Protein AF-A0A2D6K459-F1 (afdb_monomer)

Mean predicted aligned error: 8.13 Å

Sequence (193 aa):
MDKRKEKKLANKARDIERDEALHDDIRNAIASGASYLDLQARFSDAVITRSFSRFSLEDYQAIEECLGPAASSEKILIDECVNPKILPYIHQNLGIAKLSSLINCKNISDEQVFARAADLNFKAIISNDYISAGHRDLCGIAKRAYERDDRAPQIIIVSQDIDEALSALSEHLEEIKTLIKPSAKPQDVYLAR

pLDDT: mean 81.18, std 15.77, range [33.28, 96.0]

Radius of gyration: 18.34 Å; Cα contacts (8 Å, |Δi|>4): 274; chains: 1; bounding box: 46×30×61 Å

Solvent-accessible surface area (backbone atoms only — not comparable to full-atom values): 10704 Å² total; per-residue (Å²): 132,60,70,69,57,56,52,51,52,53,52,52,52,52,53,50,54,52,53,48,52,54,34,51,53,51,51,52,40,33,77,71,68,35,39,52,68,57,46,57,77,74,38,57,65,73,56,51,40,54,34,62,70,67,48,51,63,82,46,47,64,50,53,45,62,21,64,45,76,48,56,36,92,45,30,29,34,32,34,77,82,34,70,62,80,50,44,56,57,43,16,54,70,58,8,43,52,41,57,36,65,40,80,45,69,90,89,66,53,52,68,54,52,47,52,50,36,34,76,72,58,27,30,30,36,39,36,35,60,60,63,79,90,86,64,94,55,54,34,75,50,51,45,53,48,76,73,43,94,74,41,71,35,35,52,38,42,28,51,81,50,65,67,59,25,53,49,17,48,61,78,39,39,71,60,53,55,50,58,47,38,98,82,44,74,75,70,96,62,51,75,40,111

Structure (mmCIF, N/CA/C/O backbone):
data_AF-A0A2D6K459-F1
#
_entry.id   AF-A0A2D6K459-F1
#
loop_
_atom_site.group_PDB
_atom_site.id
_atom_site.type_symbol
_atom_site.label_atom_id
_atom_site.label_alt_id
_atom_site.label_comp_id
_atom_site.label_asym_id
_atom_site.label_entity_id
_atom_site.label_seq_id
_atom_site.pdbx_PDB_ins_code
_atom_site.Cartn_x
_atom_site.Cartn_y
_atom_site.Cartn_z
_atom_site.occupancy
_atom_site.B_iso_or_equiv
_atom_site.auth_seq_id
_atom_site.auth_comp_id
_atom_site.auth_asym_id
_atom_site.auth_atom_id
_atom_site.pdbx_PDB_model_num
ATOM 1 N N . MET A 1 1 ? 9.089 -12.567 -40.877 1.00 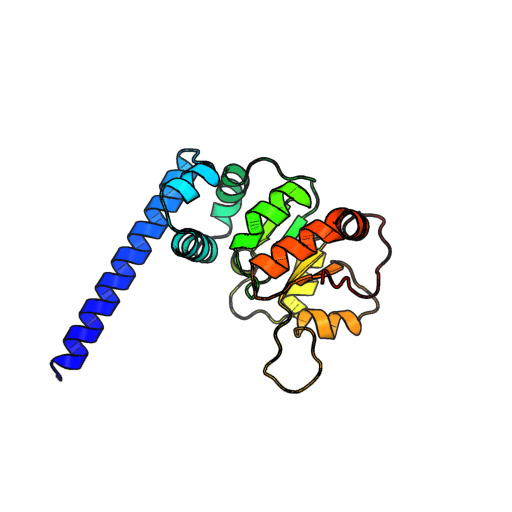62.53 1 MET A N 1
ATOM 2 C CA . MET A 1 1 ? 8.452 -11.881 -39.733 1.00 62.53 1 MET A CA 1
ATOM 3 C C . MET A 1 1 ? 8.483 -10.379 -39.983 1.00 62.53 1 MET A C 1
ATOM 5 O O . MET A 1 1 ? 9.360 -9.909 -40.693 1.00 62.53 1 MET A O 1
ATOM 9 N N . ASP A 1 2 ? 7.484 -9.640 -39.502 1.00 82.44 2 ASP A N 1
ATOM 10 C CA . ASP A 1 2 ? 7.373 -8.187 -39.699 1.00 82.44 2 ASP A CA 1
ATOM 11 C C . ASP A 1 2 ? 8.398 -7.460 -38.806 1.00 82.44 2 ASP A C 1
ATOM 13 O O . ASP A 1 2 ? 8.329 -7.573 -37.580 1.00 82.44 2 ASP A O 1
ATOM 17 N N . LYS A 1 3 ? 9.333 -6.703 -39.403 1.00 79.25 3 LYS A N 1
ATOM 18 C CA . LYS A 1 3 ? 10.406 -5.967 -38.697 1.00 79.25 3 LYS A CA 1
ATOM 19 C C . LYS A 1 3 ? 9.877 -5.062 -37.574 1.00 79.25 3 LYS A C 1
ATOM 21 O O . LYS A 1 3 ? 10.578 -4.799 -36.597 1.00 79.25 3 LYS A O 1
ATOM 26 N N . ARG A 1 4 ? 8.627 -4.590 -37.678 1.00 80.50 4 ARG A N 1
ATOM 27 C CA . ARG A 1 4 ? 7.968 -3.804 -36.620 1.00 80.50 4 ARG A CA 1
ATOM 28 C C . ARG A 1 4 ? 7.649 -4.646 -35.383 1.00 80.50 4 ARG A C 1
ATOM 30 O O . ARG A 1 4 ? 7.781 -4.150 -34.265 1.00 80.50 4 ARG A O 1
ATOM 37 N N . LYS A 1 5 ? 7.260 -5.913 -35.565 1.00 85.38 5 LYS A N 1
ATOM 38 C CA . LYS A 1 5 ? 6.979 -6.847 -34.464 1.00 85.38 5 LYS A CA 1
ATOM 39 C C . LYS A 1 5 ? 8.260 -7.234 -33.728 1.00 85.38 5 LYS A C 1
ATOM 41 O O . LYS A 1 5 ? 8.270 -7.188 -32.504 1.00 85.38 5 LYS A O 1
ATOM 46 N N . GLU A 1 6 ? 9.342 -7.513 -34.455 1.00 84.50 6 GLU A N 1
ATOM 47 C CA . GLU A 1 6 ? 10.659 -7.827 -33.872 1.00 84.50 6 GLU A CA 1
ATOM 48 C C . GLU A 1 6 ? 11.199 -6.668 -33.021 1.00 84.50 6 GLU A C 1
ATOM 50 O O . GLU A 1 6 ? 11.580 -6.872 -31.870 1.00 84.50 6 GLU A O 1
ATOM 55 N N . LYS A 1 7 ? 11.125 -5.426 -33.523 1.00 88.75 7 LYS A N 1
ATOM 56 C CA . LYS A 1 7 ? 11.528 -4.236 -32.753 1.00 88.75 7 LYS A CA 1
ATOM 57 C C . LYS A 1 7 ? 10.680 -4.035 -31.490 1.00 88.75 7 LYS A C 1
ATOM 59 O O . LYS A 1 7 ? 11.209 -3.656 -30.448 1.00 88.75 7 LYS A O 1
ATOM 64 N N . LYS A 1 8 ? 9.369 -4.298 -31.561 1.00 89.56 8 LYS A N 1
ATOM 65 C CA . LYS A 1 8 ? 8.466 -4.204 -30.401 1.00 89.56 8 LYS A CA 1
ATOM 66 C C . LYS A 1 8 ? 8.796 -5.258 -29.337 1.00 89.56 8 LYS A C 1
ATOM 68 O O . LYS A 1 8 ? 8.787 -4.934 -28.154 1.00 89.56 8 LYS A O 1
ATOM 73 N N . LEU A 1 9 ? 9.101 -6.487 -29.755 1.00 88.88 9 LEU A N 1
ATOM 74 C CA . LEU A 1 9 ? 9.528 -7.574 -28.867 1.00 88.88 9 LEU A CA 1
ATOM 75 C C . LEU A 1 9 ? 10.859 -7.249 -28.179 1.00 88.88 9 LEU A C 1
ATOM 77 O O . LEU A 1 9 ? 10.943 -7.365 -26.961 1.00 88.88 9 LEU A O 1
ATOM 81 N N . ALA A 1 10 ? 11.852 -6.767 -28.932 1.00 88.94 10 ALA A N 1
ATOM 82 C CA . ALA A 1 10 ? 13.154 -6.384 -28.387 1.00 88.94 10 ALA A CA 1
ATOM 83 C C . ALA A 1 10 ? 13.052 -5.237 -27.367 1.00 88.94 10 ALA A C 1
ATOM 85 O O . ALA A 1 10 ? 13.642 -5.308 -26.292 1.00 88.94 10 ALA A O 1
ATOM 86 N N . ASN A 1 11 ? 12.252 -4.205 -27.662 1.00 89.88 11 ASN A N 1
ATOM 87 C CA . ASN A 1 11 ? 12.019 -3.112 -26.716 1.00 89.88 11 ASN A CA 1
ATOM 88 C C . ASN A 1 11 ? 11.337 -3.603 -25.434 1.00 89.88 11 ASN A C 1
ATOM 90 O O . ASN A 1 11 ? 11.771 -3.239 -24.348 1.00 89.88 11 ASN A O 1
ATOM 94 N N . LYS A 1 12 ? 10.317 -4.464 -25.557 1.00 91.00 12 LYS A N 1
ATOM 95 C CA . LYS A 1 12 ? 9.624 -5.036 -24.397 1.00 91.00 12 LYS A CA 1
ATOM 96 C C . LYS A 1 12 ? 10.568 -5.862 -23.521 1.00 91.00 12 LYS A C 1
ATOM 98 O O . LYS A 1 12 ? 10.491 -5.754 -22.307 1.00 91.00 12 LYS A O 1
ATOM 103 N N . ALA A 1 13 ? 11.444 -6.667 -24.124 1.00 90.56 13 ALA A N 1
ATOM 104 C CA . ALA A 1 13 ? 12.433 -7.452 -23.387 1.00 90.56 13 ALA A CA 1
ATOM 105 C C . ALA A 1 13 ? 13.395 -6.549 -22.601 1.00 90.56 13 ALA A C 1
ATOM 107 O O . ALA A 1 13 ? 13.596 -6.763 -21.413 1.00 90.56 13 ALA A O 1
ATOM 108 N N . ARG A 1 14 ? 13.900 -5.484 -23.235 1.00 90.75 14 ARG A N 1
ATOM 109 C CA . ARG A 1 14 ? 14.769 -4.501 -22.574 1.00 90.75 14 ARG A CA 1
ATOM 110 C C . ARG A 1 14 ? 14.062 -3.749 -21.442 1.00 90.75 14 ARG A C 1
ATOM 112 O O . ARG A 1 14 ? 14.682 -3.444 -20.431 1.00 90.75 14 ARG A O 1
ATOM 119 N N . ASP A 1 15 ? 12.782 -3.425 -21.613 1.00 88.81 15 ASP A N 1
ATOM 120 C CA . ASP A 1 15 ? 11.998 -2.776 -20.558 1.00 88.81 15 ASP A CA 1
ATOM 121 C C . ASP A 1 15 ? 11.792 -3.714 -19.357 1.00 88.81 15 ASP A C 1
ATOM 123 O O . ASP A 1 15 ? 11.889 -3.257 -18.223 1.00 88.81 15 ASP A O 1
ATOM 127 N N . ILE A 1 16 ? 11.571 -5.015 -19.595 1.00 88.69 16 ILE A N 1
ATOM 128 C CA . ILE A 1 16 ? 11.486 -6.034 -18.535 1.00 88.69 16 ILE A CA 1
ATOM 129 C C . ILE A 1 16 ? 12.818 -6.150 -17.790 1.00 88.69 16 ILE A C 1
ATOM 131 O O . ILE A 1 16 ? 12.825 -6.064 -16.569 1.00 88.69 16 ILE A O 1
ATOM 135 N N . GLU A 1 17 ? 13.932 -6.274 -18.514 1.00 91.94 17 GLU A N 1
ATOM 136 C CA . GLU A 1 17 ? 15.275 -6.382 -17.927 1.00 91.94 17 GLU A CA 1
ATOM 137 C C . GLU A 1 17 ? 15.613 -5.158 -17.063 1.00 91.94 17 GLU A C 1
ATOM 139 O O . GLU A 1 17 ? 16.094 -5.285 -15.939 1.00 91.94 17 GLU A O 1
ATOM 144 N N . ARG A 1 18 ? 15.287 -3.951 -17.545 1.00 91.19 18 ARG A N 1
ATOM 145 C CA . ARG A 1 18 ? 15.458 -2.722 -16.761 1.00 91.19 18 ARG A CA 1
ATOM 146 C C . ARG A 1 18 ? 14.580 -2.717 -15.508 1.00 91.19 18 ARG A C 1
ATOM 148 O O . ARG A 1 18 ? 15.036 -2.298 -14.448 1.00 91.19 18 ARG A O 1
ATOM 155 N N . ASP A 1 19 ? 13.323 -3.134 -15.625 1.00 90.00 19 ASP A N 1
ATOM 156 C CA . ASP A 1 19 ? 12.393 -3.179 -14.495 1.00 90.00 19 ASP A CA 1
ATOM 157 C C . ASP A 1 19 ? 12.792 -4.249 -13.459 1.00 90.00 19 ASP A C 1
A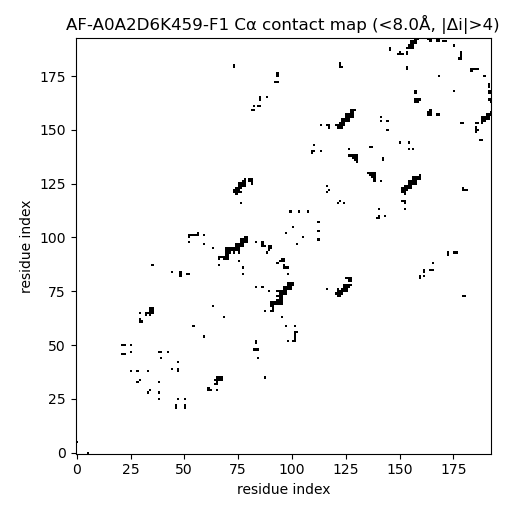TOM 159 O O . ASP A 1 19 ? 12.513 -4.086 -12.272 1.00 90.00 19 ASP A O 1
ATOM 163 N N . GLU A 1 20 ? 13.425 -5.347 -13.877 1.00 92.69 20 GLU A N 1
ATOM 164 C CA . GLU A 1 20 ? 14.035 -6.350 -12.993 1.00 92.69 20 GLU A CA 1
ATOM 165 C C . GLU A 1 20 ? 15.246 -5.777 -12.257 1.00 92.69 20 GLU A C 1
ATOM 167 O O . GLU A 1 20 ? 15.259 -5.808 -11.029 1.00 92.69 20 GLU A O 1
ATOM 172 N N . ALA A 1 21 ? 16.175 -5.136 -12.970 1.00 94.31 21 ALA A N 1
ATOM 173 C CA . ALA A 1 21 ? 17.336 -4.497 -12.352 1.00 94.31 21 ALA A CA 1
ATOM 174 C C . ALA A 1 21 ? 16.939 -3.441 -11.303 1.00 94.31 21 ALA A C 1
ATOM 176 O O . ALA A 1 21 ? 17.475 -3.426 -10.199 1.00 94.31 21 ALA A O 1
ATOM 177 N N . LEU A 1 22 ? 15.942 -2.599 -11.601 1.00 94.81 22 LEU A N 1
ATOM 178 C CA . LEU A 1 22 ? 15.443 -1.595 -10.650 1.00 94.81 22 LEU A CA 1
ATOM 179 C C . LEU A 1 22 ? 14.779 -2.216 -9.411 1.00 94.81 22 LEU A C 1
ATOM 181 O O . LEU A 1 22 ? 14.858 -1.650 -8.320 1.00 94.81 22 LEU A O 1
ATOM 185 N N . HIS A 1 23 ? 14.098 -3.353 -9.570 1.00 93.44 23 HIS A N 1
ATOM 186 C CA . HIS A 1 23 ? 13.517 -4.076 -8.440 1.00 93.44 23 HIS A CA 1
ATOM 187 C C . HIS A 1 23 ? 14.612 -4.638 -7.527 1.00 93.44 23 HIS A C 1
ATOM 189 O O . HIS A 1 23 ? 14.548 -4.437 -6.312 1.00 93.44 23 HIS A O 1
ATOM 195 N N . ASP A 1 24 ? 15.636 -5.259 -8.113 1.00 94.06 24 ASP A N 1
ATOM 196 C CA . ASP 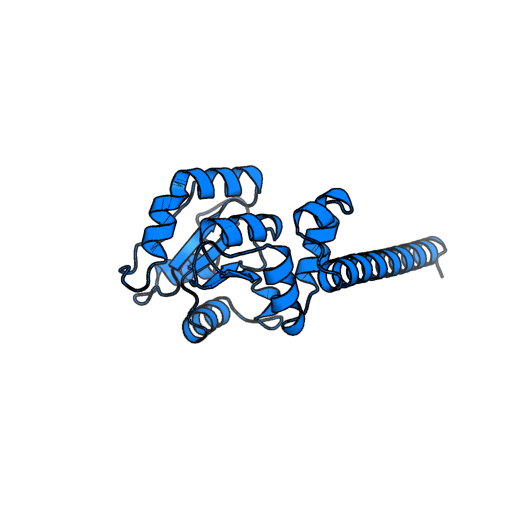A 1 24 ? 16.778 -5.800 -7.375 1.00 94.06 24 ASP A CA 1
ATOM 197 C C . ASP A 1 24 ? 17.576 -4.692 -6.675 1.00 94.06 24 ASP A C 1
ATOM 199 O O . ASP A 1 24 ? 17.945 -4.843 -5.512 1.00 94.06 24 ASP A O 1
ATOM 203 N N . ASP A 1 25 ? 17.771 -3.539 -7.319 1.00 95.44 25 ASP A N 1
ATOM 204 C CA . ASP A 1 25 ? 18.437 -2.380 -6.716 1.00 95.44 25 ASP A CA 1
ATOM 205 C C . ASP A 1 25 ? 17.695 -1.858 -5.477 1.00 95.44 25 ASP A C 1
ATOM 207 O O . ASP A 1 25 ? 18.327 -1.539 -4.465 1.00 95.44 25 ASP A O 1
ATOM 211 N N . ILE A 1 26 ? 16.359 -1.788 -5.527 1.00 94.94 26 ILE A N 1
ATOM 212 C CA . ILE A 1 26 ? 15.538 -1.405 -4.368 1.00 94.94 26 ILE A CA 1
ATOM 213 C C . ILE A 1 26 ? 15.652 -2.455 -3.266 1.00 94.94 26 ILE A C 1
ATOM 215 O O . ILE A 1 26 ? 15.871 -2.099 -2.110 1.00 94.94 26 ILE A O 1
ATOM 219 N N . ARG A 1 27 ? 15.535 -3.742 -3.607 1.00 93.94 27 ARG A N 1
ATOM 220 C CA . ARG A 1 27 ? 15.648 -4.837 -2.635 1.00 93.94 27 ARG A CA 1
ATOM 221 C C . ARG A 1 27 ? 17.001 -4.822 -1.930 1.00 93.94 27 ARG A C 1
ATOM 223 O O . ARG A 1 27 ? 17.052 -4.888 -0.707 1.00 93.94 27 ARG A O 1
ATOM 230 N N . ASN A 1 28 ? 18.083 -4.661 -2.688 1.00 94.38 28 ASN A N 1
ATOM 231 C CA . ASN A 1 28 ? 19.442 -4.577 -2.161 1.00 94.38 28 ASN A CA 1
ATOM 232 C C . ASN A 1 28 ? 19.650 -3.322 -1.306 1.00 94.38 28 ASN A C 1
ATOM 234 O O . ASN A 1 28 ? 20.325 -3.387 -0.279 1.00 94.38 28 ASN A O 1
ATOM 238 N N . ALA A 1 29 ? 19.065 -2.184 -1.696 1.00 95.38 29 ALA A N 1
ATOM 239 C CA . ALA A 1 29 ? 19.104 -0.966 -0.894 1.00 95.38 29 ALA A CA 1
ATOM 240 C C . ALA A 1 29 ? 18.424 -1.172 0.466 1.00 95.38 29 ALA A C 1
ATOM 242 O O . ALA A 1 29 ? 19.027 -0.861 1.490 1.00 95.38 29 ALA A O 1
ATOM 243 N N . ILE A 1 30 ? 17.219 -1.749 0.480 1.00 94.44 30 ILE A N 1
ATOM 244 C CA . ILE A 1 30 ? 16.489 -2.069 1.714 1.00 94.44 30 ILE A CA 1
ATOM 245 C C . ILE A 1 30 ? 17.288 -3.055 2.572 1.00 94.44 30 ILE A C 1
ATOM 247 O O . ILE A 1 30 ? 17.502 -2.799 3.751 1.00 94.44 30 ILE A O 1
ATOM 251 N N . ALA A 1 31 ? 17.803 -4.136 1.979 1.00 92.06 31 ALA A N 1
ATOM 252 C CA . ALA A 1 31 ? 18.622 -5.126 2.683 1.00 92.06 31 ALA A CA 1
ATOM 253 C C . ALA A 1 31 ? 19.919 -4.533 3.269 1.00 92.06 31 ALA A C 1
ATOM 255 O O . ALA A 1 31 ? 20.469 -5.064 4.229 1.00 92.06 31 ALA A O 1
ATOM 256 N N . SER A 1 32 ? 20.395 -3.417 2.709 1.00 93.81 32 SER A N 1
ATOM 257 C CA . SER A 1 32 ? 21.541 -2.654 3.219 1.00 93.81 32 SER A CA 1
ATOM 258 C C . SER A 1 32 ? 21.152 -1.595 4.263 1.00 93.81 32 SER A C 1
ATOM 260 O O . SER A 1 32 ? 22.005 -0.807 4.669 1.00 93.81 32 SER A O 1
ATOM 262 N N . GLY A 1 33 ? 19.886 -1.548 4.686 1.00 93.50 33 GLY A N 1
ATOM 263 C CA . GLY A 1 33 ? 19.376 -0.623 5.700 1.00 93.50 33 GLY A CA 1
ATOM 264 C C . GLY A 1 33 ? 18.915 0.737 5.168 1.00 93.50 33 GLY A C 1
ATOM 265 O O . GLY A 1 33 ? 18.846 1.686 5.945 1.00 93.50 33 GLY A O 1
ATOM 266 N N . ALA A 1 34 ? 18.627 0.871 3.868 1.00 95.19 34 ALA A N 1
ATOM 267 C CA . ALA A 1 34 ? 18.090 2.120 3.325 1.00 95.19 34 ALA A CA 1
ATOM 268 C C . ALA A 1 34 ? 16.697 2.423 3.899 1.00 95.19 34 ALA A C 1
ATOM 270 O O . ALA A 1 34 ? 15.798 1.579 3.862 1.00 95.19 34 ALA A O 1
ATOM 271 N N . SER A 1 35 ? 16.502 3.656 4.361 1.00 94.56 35 SER A N 1
ATOM 272 C CA . SER A 1 35 ? 15.184 4.154 4.748 1.00 94.56 35 SER A CA 1
ATOM 273 C C . SER A 1 35 ? 14.318 4.448 3.522 1.00 94.56 35 SER A C 1
ATOM 275 O O . SER A 1 35 ? 14.812 4.598 2.400 1.00 94.56 35 SER A O 1
ATOM 277 N N . TYR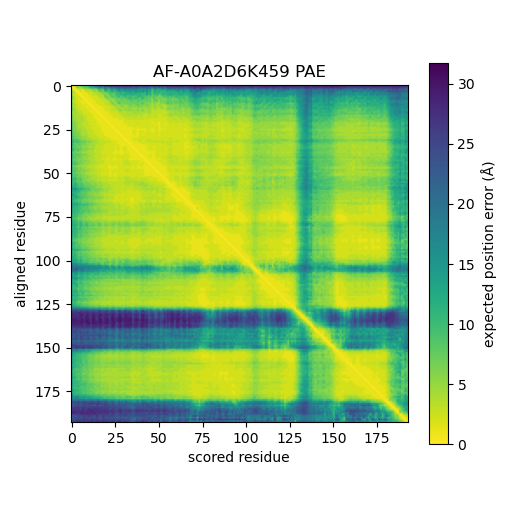 A 1 36 ? 13.011 4.608 3.728 1.00 92.81 36 TYR A N 1
ATOM 278 C CA . TYR A 1 36 ? 12.104 5.013 2.656 1.00 92.81 36 TYR A CA 1
ATOM 279 C C . TYR A 1 36 ? 12.511 6.359 2.029 1.00 92.81 36 TYR A C 1
ATOM 281 O O . TYR A 1 36 ? 12.447 6.514 0.810 1.00 92.81 36 TYR A O 1
ATOM 289 N N . LEU A 1 37 ? 13.014 7.303 2.834 1.00 92.25 37 LEU A N 1
ATOM 290 C CA . LEU A 1 37 ? 13.517 8.589 2.344 1.00 92.25 37 LEU A CA 1
ATOM 291 C C . LEU A 1 37 ? 14.747 8.413 1.437 1.00 92.25 37 LEU A C 1
ATOM 293 O O . LEU A 1 37 ? 14.845 9.069 0.399 1.00 92.25 37 LEU A O 1
ATOM 297 N N . ASP A 1 38 ? 15.648 7.488 1.781 1.00 94.94 38 ASP A N 1
ATOM 298 C CA . ASP A 1 38 ? 16.805 7.157 0.940 1.00 94.94 38 ASP A CA 1
ATOM 299 C C . ASP A 1 38 ? 16.369 6.557 -0.401 1.00 94.94 38 ASP A C 1
ATOM 301 O O . ASP A 1 38 ? 16.963 6.854 -1.441 1.00 94.94 38 ASP A O 1
ATOM 305 N N . LEU A 1 39 ? 15.315 5.733 -0.403 1.00 94.56 39 LEU A N 1
ATOM 306 C CA . LEU A 1 39 ? 14.737 5.215 -1.641 1.00 94.56 39 LEU A CA 1
ATOM 307 C C . LEU A 1 39 ? 14.150 6.344 -2.491 1.00 94.56 39 LEU A C 1
ATOM 309 O O . LEU A 1 39 ? 14.434 6.392 -3.685 1.00 94.56 39 LEU A O 1
ATOM 313 N N . GLN A 1 40 ? 13.396 7.274 -1.900 1.00 92.94 40 GLN A N 1
ATOM 314 C CA . GLN A 1 40 ? 12.812 8.413 -2.622 1.00 92.94 40 GLN A CA 1
ATOM 315 C C . GLN A 1 40 ? 13.868 9.361 -3.205 1.00 92.94 40 GLN A C 1
ATOM 317 O O . GLN A 1 40 ? 13.659 9.940 -4.270 1.00 92.94 40 GLN A O 1
ATOM 322 N N . ALA A 1 41 ? 15.026 9.493 -2.555 1.00 94.38 41 ALA A N 1
ATOM 323 C CA . ALA A 1 41 ? 16.143 10.274 -3.083 1.00 94.38 41 ALA A CA 1
ATOM 324 C C . ALA A 1 41 ? 16.810 9.619 -4.310 1.00 94.38 41 ALA A C 1
ATOM 326 O O . ALA A 1 41 ? 17.447 10.304 -5.111 1.00 94.38 41 ALA A O 1
ATOM 327 N N . ARG A 1 42 ? 16.685 8.294 -4.458 1.00 94.19 42 ARG A N 1
ATOM 328 C CA . ARG A 1 42 ? 17.379 7.491 -5.482 1.00 94.19 42 ARG A CA 1
ATOM 329 C C . ARG A 1 42 ? 16.475 7.042 -6.625 1.00 94.19 42 ARG A C 1
ATOM 331 O O . ARG A 1 42 ? 16.948 6.878 -7.748 1.00 94.19 42 ARG A O 1
ATOM 338 N N . PHE A 1 43 ? 15.195 6.824 -6.349 1.00 94.12 43 PHE A N 1
ATOM 339 C CA . PHE A 1 43 ? 14.235 6.237 -7.272 1.00 94.12 43 PHE A CA 1
ATOM 340 C C . PHE A 1 43 ? 12.968 7.084 -7.322 1.00 94.12 43 PHE A C 1
ATOM 342 O O . PHE A 1 43 ? 12.488 7.580 -6.309 1.00 94.12 43 PHE A O 1
ATOM 349 N N . SER A 1 44 ? 12.372 7.203 -8.509 1.00 91.88 44 SER A N 1
ATOM 350 C CA . SER A 1 44 ? 11.044 7.813 -8.625 1.00 91.88 44 SER A CA 1
ATOM 351 C C . SER A 1 44 ? 10.005 6.968 -7.887 1.00 91.88 44 SER A C 1
ATOM 353 O O . SER A 1 44 ? 10.073 5.736 -7.959 1.00 91.88 44 SER A O 1
ATOM 355 N N . ASP A 1 45 ? 8.977 7.594 -7.313 1.00 87.69 45 ASP A N 1
ATOM 356 C CA . ASP A 1 45 ? 7.938 6.849 -6.595 1.00 87.69 45 ASP A CA 1
ATOM 357 C C . ASP A 1 45 ? 7.285 5.757 -7.455 1.00 87.69 45 ASP A C 1
ATOM 359 O O . ASP A 1 45 ? 6.994 4.678 -6.961 1.00 87.69 45 ASP A O 1
ATOM 363 N N . ALA A 1 46 ? 7.097 5.987 -8.761 1.00 88.19 46 ALA A N 1
ATOM 364 C CA . ALA A 1 46 ? 6.518 4.987 -9.661 1.00 88.19 46 ALA A CA 1
ATOM 365 C C . ALA A 1 46 ? 7.339 3.682 -9.714 1.00 88.19 46 ALA A C 1
ATOM 367 O O . ALA A 1 46 ? 6.773 2.598 -9.871 1.00 88.19 46 ALA A O 1
ATOM 368 N N . VAL A 1 47 ? 8.664 3.783 -9.578 1.00 92.00 47 VAL A N 1
ATOM 369 C CA . VAL A 1 47 ? 9.577 2.633 -9.526 1.00 92.00 47 VAL A CA 1
ATOM 370 C C . VAL A 1 47 ? 9.495 1.957 -8.159 1.00 92.00 47 VAL A C 1
ATOM 372 O O . VAL A 1 47 ? 9.369 0.735 -8.109 1.00 92.00 47 VAL A O 1
ATOM 375 N N . ILE A 1 48 ? 9.470 2.731 -7.069 1.00 91.19 48 ILE A N 1
ATOM 376 C CA . ILE A 1 48 ? 9.313 2.211 -5.699 1.00 91.19 48 ILE A CA 1
ATOM 377 C C . ILE A 1 48 ? 7.995 1.446 -5.569 1.00 91.19 48 ILE A C 1
ATOM 379 O O . ILE A 1 48 ? 7.989 0.271 -5.214 1.00 91.19 48 ILE A O 1
ATOM 383 N N . THR A 1 49 ? 6.885 2.072 -5.958 1.00 86.31 49 THR A N 1
ATOM 384 C CA . THR A 1 49 ? 5.541 1.490 -5.958 1.00 86.31 49 THR A CA 1
ATOM 385 C C . THR A 1 49 ? 5.478 0.187 -6.755 1.00 86.31 49 THR A C 1
ATOM 387 O O . THR A 1 49 ? 4.953 -0.817 -6.271 1.00 86.31 49 THR A O 1
ATOM 390 N N . ARG A 1 50 ? 6.046 0.170 -7.969 1.00 87.50 50 ARG A N 1
ATOM 391 C CA . ARG A 1 50 ? 6.092 -1.040 -8.801 1.00 87.50 50 ARG A CA 1
ATOM 392 C C . ARG A 1 50 ? 6.933 -2.134 -8.151 1.00 87.50 50 ARG A C 1
ATOM 394 O O . ARG A 1 50 ? 6.526 -3.292 -8.177 1.00 87.50 50 ARG A O 1
ATOM 401 N N . SER A 1 51 ? 8.069 -1.780 -7.556 1.00 90.38 51 SER A N 1
ATOM 402 C CA . SER A 1 51 ? 8.918 -2.727 -6.833 1.00 90.38 51 SER A CA 1
ATOM 403 C C . SER A 1 51 ? 8.183 -3.331 -5.634 1.00 90.38 51 SER A C 1
ATOM 405 O O . SER A 1 51 ? 8.126 -4.552 -5.509 1.00 90.38 51 SER A O 1
ATOM 407 N N . PHE A 1 52 ? 7.510 -2.502 -4.829 1.00 88.44 52 PHE A N 1
ATOM 408 C CA . PHE A 1 52 ? 6.761 -2.949 -3.652 1.00 88.44 52 PHE A CA 1
ATOM 409 C C . PHE A 1 52 ? 5.645 -3.931 -4.007 1.00 88.44 52 PHE A C 1
ATOM 411 O O . PHE A 1 52 ? 5.455 -4.922 -3.311 1.00 88.44 52 PHE A O 1
ATOM 418 N N . SER A 1 53 ? 4.960 -3.720 -5.135 1.00 82.81 53 SER A N 1
ATOM 419 C CA . SER A 1 53 ? 3.922 -4.643 -5.619 1.00 82.81 53 SER A CA 1
ATOM 420 C C . SER A 1 53 ? 4.442 -6.023 -6.049 1.00 82.81 53 SER A C 1
ATOM 422 O O . SER A 1 53 ? 3.653 -6.957 -6.183 1.00 82.81 53 SER A O 1
ATOM 424 N N . ARG A 1 54 ? 5.754 -6.148 -6.298 1.00 85.56 54 ARG A N 1
ATOM 425 C CA . ARG A 1 54 ? 6.422 -7.375 -6.762 1.00 85.56 54 ARG A CA 1
ATOM 426 C C . ARG A 1 54 ? 7.127 -8.141 -5.652 1.00 85.56 54 ARG A C 1
ATOM 428 O O . ARG A 1 54 ? 7.587 -9.251 -5.915 1.00 85.56 54 ARG A O 1
ATOM 435 N N . PHE A 1 55 ? 7.250 -7.553 -4.465 1.00 87.38 55 PHE A N 1
ATOM 436 C CA . PHE A 1 55 ? 7.844 -8.244 -3.335 1.00 87.38 55 PHE A CA 1
ATOM 437 C C . PHE A 1 55 ? 7.064 -9.517 -2.989 1.00 87.38 55 PHE A C 1
ATOM 439 O O . PHE A 1 55 ? 5.945 -9.756 -3.443 1.00 87.38 55 PHE A O 1
ATOM 446 N N . SER A 1 56 ? 7.698 -10.381 -2.218 1.00 86.38 56 SER A N 1
ATOM 447 C CA . SER A 1 56 ? 7.099 -11.588 -1.672 1.00 86.38 56 SER A CA 1
ATOM 448 C C . SER A 1 56 ? 6.749 -11.386 -0.199 1.00 86.38 56 SER A C 1
ATOM 450 O O . SER A 1 56 ? 7.125 -10.388 0.418 1.00 86.38 56 SER A O 1
ATOM 452 N N . LEU A 1 57 ? 6.052 -12.359 0.390 1.00 83.00 57 LEU A N 1
ATOM 453 C CA . LEU A 1 57 ? 5.748 -12.358 1.822 1.00 83.00 57 LEU A CA 1
ATOM 454 C C . LEU A 1 57 ? 7.018 -12.255 2.690 1.00 83.00 57 LEU A C 1
ATOM 456 O O . LEU A 1 57 ? 6.980 -11.659 3.762 1.00 83.00 57 LEU A O 1
ATOM 460 N N . GLU A 1 58 ? 8.134 -12.818 2.225 1.00 86.25 58 GLU A N 1
ATOM 461 C CA . GLU A 1 58 ? 9.413 -12.846 2.945 1.00 86.25 58 GLU A CA 1
ATOM 462 C C . GLU A 1 58 ? 10.073 -11.463 3.026 1.00 86.25 58 GLU A C 1
ATOM 464 O O . GLU A 1 58 ? 10.803 -11.177 3.970 1.00 86.25 58 GLU A O 1
ATOM 469 N N . ASP A 1 59 ? 9.767 -10.570 2.083 1.00 86.62 59 ASP A N 1
ATOM 470 C CA . ASP A 1 59 ? 10.344 -9.224 2.035 1.00 86.62 59 ASP A CA 1
ATOM 471 C C . ASP A 1 59 ? 9.682 -8.254 3.019 1.00 86.62 59 ASP A C 1
ATOM 473 O O . ASP A 1 59 ? 10.178 -7.149 3.230 1.00 86.62 59 ASP A O 1
ATOM 477 N N . TYR A 1 60 ? 8.559 -8.635 3.633 1.00 84.81 60 TYR A N 1
ATOM 478 C CA . TYR A 1 60 ? 7.779 -7.717 4.460 1.00 84.81 60 TYR A CA 1
ATOM 479 C C . TYR A 1 60 ? 8.537 -7.125 5.621 1.00 84.81 60 TYR A C 1
ATOM 481 O O . TYR A 1 60 ? 8.376 -5.943 5.899 1.00 84.81 60 TYR A O 1
ATOM 489 N N . GLN A 1 61 ? 9.316 -7.951 6.312 1.00 86.50 61 GLN A N 1
ATOM 490 C CA . GLN A 1 61 ? 10.077 -7.473 7.452 1.00 86.50 61 GLN A CA 1
ATOM 491 C C . GLN A 1 61 ? 11.040 -6.366 7.009 1.00 86.50 61 GLN A C 1
ATOM 493 O O . GLN A 1 61 ? 11.112 -5.322 7.643 1.00 86.50 61 GLN A O 1
ATOM 498 N N . ALA A 1 62 ? 11.692 -6.557 5.864 1.00 86.81 62 ALA A N 1
ATOM 499 C CA . ALA A 1 62 ? 12.606 -5.581 5.294 1.00 86.81 62 ALA A CA 1
ATOM 500 C C . ALA A 1 62 ? 11.870 -4.298 4.853 1.00 86.81 62 ALA A C 1
ATOM 502 O O . ALA A 1 62 ? 12.364 -3.191 5.059 1.00 86.81 62 ALA A O 1
ATOM 503 N N . ILE A 1 63 ? 10.659 -4.421 4.290 1.00 89.25 63 ILE A N 1
ATOM 504 C CA . ILE A 1 63 ? 9.808 -3.263 3.971 1.00 89.25 63 ILE A CA 1
ATOM 505 C C . ILE A 1 63 ? 9.429 -2.507 5.250 1.00 89.25 63 ILE A C 1
ATOM 507 O O . ILE A 1 63 ? 9.548 -1.288 5.278 1.00 89.25 63 ILE A O 1
ATOM 511 N N . GLU A 1 64 ? 8.990 -3.197 6.305 1.00 88.81 64 GLU A N 1
ATOM 512 C CA . GLU A 1 64 ? 8.647 -2.570 7.590 1.00 88.81 64 GLU A CA 1
ATOM 513 C C . GLU A 1 64 ? 9.858 -1.838 8.187 1.00 88.81 64 GLU A C 1
ATOM 515 O O . GLU A 1 64 ? 9.745 -0.674 8.561 1.00 88.81 64 GLU A O 1
ATOM 520 N N . GLU A 1 65 ? 11.039 -2.459 8.173 1.00 89.00 65 GLU A N 1
ATOM 521 C CA . GLU A 1 65 ? 12.292 -1.826 8.601 1.00 89.00 65 GLU A CA 1
ATOM 522 C C . GLU A 1 65 ? 12.618 -0.568 7.773 1.00 89.00 65 GLU A C 1
ATOM 524 O O . GLU A 1 65 ? 12.998 0.461 8.334 1.00 89.00 65 GLU A O 1
ATOM 529 N N . CYS A 1 66 ? 12.398 -0.605 6.454 1.00 93.56 66 CYS A N 1
ATOM 530 C CA . CYS A 1 66 ? 12.582 0.540 5.556 1.00 93.56 66 CYS A CA 1
ATOM 531 C C . CYS A 1 66 ? 11.618 1.704 5.856 1.00 93.56 66 CYS A C 1
ATOM 533 O O . CYS A 1 66 ? 12.002 2.874 5.758 1.00 93.56 66 CYS A O 1
ATOM 535 N N . LEU A 1 67 ? 10.367 1.403 6.219 1.00 93.62 67 LEU A N 1
ATOM 536 C CA . LEU A 1 67 ? 9.345 2.405 6.555 1.00 93.62 67 LEU A CA 1
ATOM 537 C C . LEU A 1 67 ? 9.582 3.066 7.923 1.00 93.62 67 LEU A C 1
ATOM 539 O O . LEU A 1 67 ? 9.073 4.168 8.163 1.00 93.62 67 LEU A O 1
ATOM 543 N N . GLY A 1 68 ? 10.372 2.422 8.785 1.00 92.00 68 GLY A N 1
ATOM 544 C CA . GLY A 1 68 ? 10.633 2.848 10.154 1.00 92.00 68 GLY A CA 1
ATOM 545 C C . GLY A 1 68 ? 9.585 2.323 11.144 1.00 92.00 68 GLY A C 1
ATOM 546 O O . GLY A 1 68 ? 8.817 1.423 10.822 1.00 92.00 68 GLY A O 1
ATOM 547 N N . PRO A 1 69 ? 9.550 2.840 12.384 1.00 93.31 69 PRO A N 1
ATOM 548 C CA . PRO A 1 69 ? 8.617 2.357 13.396 1.00 93.31 69 PRO A CA 1
ATOM 549 C C . PRO A 1 69 ? 7.159 2.696 13.048 1.00 93.31 69 PRO A C 1
ATOM 551 O O . PRO A 1 69 ? 6.838 3.834 12.701 1.00 93.31 69 PRO A O 1
ATOM 554 N N . ALA A 1 70 ? 6.267 1.716 13.215 1.00 94.94 70 ALA A N 1
ATOM 555 C CA . ALA A 1 70 ? 4.828 1.915 13.078 1.00 94.94 70 ALA A CA 1
ATOM 556 C C . ALA A 1 70 ? 4.255 2.786 14.208 1.00 94.94 70 ALA A C 1
ATOM 558 O O . ALA A 1 70 ? 4.728 2.744 15.346 1.00 94.94 70 ALA A O 1
ATOM 559 N N . ALA A 1 71 ? 3.164 3.501 13.924 1.00 94.88 71 ALA A N 1
ATOM 560 C CA . ALA A 1 71 ? 2.448 4.310 14.921 1.00 94.88 71 ALA A CA 1
ATOM 561 C C . ALA A 1 71 ? 1.828 3.469 16.054 1.00 94.88 71 ALA A C 1
ATOM 563 O O . ALA A 1 71 ? 1.627 3.952 17.169 1.00 94.88 71 ALA A O 1
ATOM 564 N N . SER A 1 72 ? 1.475 2.218 15.752 1.00 94.12 72 SER A N 1
ATOM 565 C CA . SER A 1 72 ? 0.874 1.267 16.684 1.00 94.12 72 SER A CA 1
ATOM 566 C C . SER A 1 72 ? 1.137 -0.178 16.244 1.00 94.12 72 SER A C 1
ATOM 568 O O . SER A 1 72 ? 1.601 -0.426 15.131 1.00 94.12 72 SER A O 1
ATOM 570 N N . SER A 1 73 ? 0.801 -1.146 17.100 1.00 92.88 73 SER A N 1
ATOM 571 C CA . SER A 1 73 ? 0.859 -2.577 16.769 1.00 92.88 73 SER A CA 1
ATOM 572 C C . SER A 1 73 ? -0.324 -3.075 15.930 1.00 92.88 73 SER A C 1
ATOM 574 O O . SER A 1 73 ? -0.370 -4.260 15.596 1.00 92.88 73 SER A O 1
ATOM 576 N N . GLU A 1 74 ? -1.308 -2.222 15.632 1.00 93.69 74 GLU A N 1
ATOM 577 C CA . GLU A 1 74 ? -2.493 -2.636 14.883 1.00 93.69 74 GLU A CA 1
ATOM 578 C C . GLU A 1 74 ? -2.135 -2.921 13.426 1.00 93.69 74 GLU A C 1
ATOM 580 O O . GLU A 1 74 ? -1.440 -2.141 12.780 1.00 93.69 74 GLU A O 1
ATOM 585 N N . LYS A 1 75 ? -2.609 -4.049 12.892 1.00 94.06 75 LYS A N 1
ATOM 586 C CA . LYS A 1 75 ? -2.343 -4.436 11.504 1.00 94.06 75 LYS A CA 1
ATOM 587 C C . LYS A 1 75 ? -3.373 -3.811 10.573 1.00 94.06 75 LYS A C 1
ATOM 589 O O . LYS A 1 75 ? -4.578 -3.960 10.790 1.00 94.06 75 LYS A O 1
ATOM 594 N N . ILE A 1 76 ? -2.902 -3.194 9.496 1.00 94.31 76 ILE A N 1
ATOM 595 C CA . ILE A 1 76 ? -3.742 -2.538 8.492 1.00 94.31 76 ILE A CA 1
ATOM 596 C C . ILE A 1 76 ? -3.422 -3.120 7.124 1.00 94.31 76 ILE A C 1
ATOM 598 O O . ILE A 1 76 ? -2.269 -3.126 6.696 1.00 94.31 76 ILE A O 1
ATOM 602 N N . LEU A 1 77 ? -4.442 -3.636 6.449 1.00 92.50 77 LEU A N 1
ATOM 603 C CA . LEU A 1 77 ? -4.314 -4.190 5.112 1.00 92.50 77 LEU A CA 1
ATOM 604 C C . LEU A 1 77 ? -4.572 -3.079 4.097 1.00 92.50 77 LEU A C 1
ATOM 606 O O . LEU A 1 77 ? -5.542 -2.340 4.223 1.00 92.50 77 LEU A O 1
ATOM 610 N N . ILE A 1 78 ? -3.728 -2.966 3.085 1.00 90.94 78 ILE A N 1
ATOM 611 C CA . ILE A 1 78 ? -3.910 -2.051 1.962 1.00 90.94 78 ILE A CA 1
ATOM 612 C C . ILE A 1 78 ? -4.286 -2.899 0.761 1.00 90.94 78 ILE A C 1
ATOM 614 O O . ILE A 1 78 ? -3.510 -3.755 0.344 1.00 90.94 78 ILE A O 1
ATOM 618 N N . ASP A 1 79 ? -5.485 -2.690 0.240 1.00 86.44 79 ASP A N 1
ATOM 619 C CA . ASP A 1 79 ? -6.003 -3.408 -0.915 1.00 86.44 79 ASP A CA 1
ATOM 620 C C . ASP A 1 79 ? -5.141 -3.182 -2.175 1.00 86.44 79 ASP A C 1
ATOM 622 O O . ASP A 1 79 ? -4.469 -2.161 -2.316 1.00 86.44 79 ASP A O 1
ATOM 626 N N . GLU A 1 80 ? -5.161 -4.129 -3.115 1.00 81.38 80 GLU A N 1
ATOM 627 C CA . GLU A 1 80 ? -4.306 -4.111 -4.312 1.00 81.38 80 GLU A CA 1
ATOM 628 C C . GLU A 1 80 ? -4.670 -2.964 -5.259 1.00 81.38 80 GLU A C 1
ATOM 630 O O . GLU A 1 80 ? -3.845 -2.506 -6.050 1.00 81.38 80 GLU A O 1
ATOM 635 N N . CYS A 1 81 ? -5.912 -2.489 -5.151 1.00 77.62 81 CYS A N 1
ATOM 636 C CA . CYS A 1 81 ? -6.433 -1.368 -5.915 1.00 77.62 81 CYS A CA 1
ATOM 637 C C . CYS A 1 81 ? -5.990 -0.004 -5.366 1.00 77.62 81 CYS A C 1
ATOM 639 O O . CYS A 1 81 ? -6.190 1.002 -6.049 1.00 77.62 81 CYS A O 1
ATOM 641 N N . VAL A 1 82 ? -5.420 0.052 -4.158 1.00 84.38 82 VAL A N 1
ATOM 642 C CA . VAL A 1 82 ? -4.933 1.288 -3.534 1.00 84.38 82 VAL A CA 1
ATOM 643 C C . VAL A 1 82 ? -3.502 1.542 -3.967 1.00 84.38 82 VAL A C 1
ATOM 645 O O . VAL A 1 82 ? -2.678 0.632 -4.005 1.00 84.38 82 VAL A O 1
ATOM 648 N N . ASN A 1 83 ? -3.179 2.799 -4.264 1.00 85.88 83 ASN A N 1
ATOM 649 C CA . ASN A 1 83 ? -1.823 3.172 -4.630 1.00 85.88 83 ASN A CA 1
ATOM 650 C C . ASN A 1 83 ? -0.854 2.904 -3.454 1.00 85.88 83 ASN A C 1
ATOM 652 O O . ASN A 1 83 ? -0.987 3.544 -2.407 1.00 85.88 83 ASN A O 1
ATOM 656 N N . PRO A 1 84 ? 0.168 2.036 -3.613 1.00 87.06 84 PRO A N 1
ATOM 657 C CA . PRO A 1 84 ? 1.126 1.729 -2.549 1.00 87.06 84 PRO A CA 1
ATOM 658 C C . PRO A 1 84 ? 1.896 2.934 -1.995 1.00 87.06 84 PRO A C 1
ATOM 660 O O . PRO A 1 84 ? 2.492 2.815 -0.931 1.00 87.06 84 PRO A O 1
ATOM 663 N N . LYS A 1 85 ? 1.875 4.102 -2.657 1.00 88.50 85 LYS A N 1
ATOM 664 C CA . LYS A 1 85 ? 2.412 5.356 -2.096 1.00 88.50 85 LYS A CA 1
ATOM 665 C C . LYS A 1 85 ? 1.797 5.745 -0.748 1.00 88.50 85 LYS A C 1
ATOM 667 O O . LYS A 1 85 ? 2.422 6.490 -0.004 1.00 88.50 85 LYS A O 1
ATOM 672 N N . ILE A 1 86 ? 0.602 5.254 -0.425 1.00 90.69 86 ILE A N 1
ATOM 673 C CA . ILE A 1 86 ? -0.055 5.510 0.862 1.00 90.69 86 ILE A CA 1
ATOM 674 C C . ILE A 1 86 ? 0.584 4.714 2.013 1.00 90.69 86 ILE A C 1
ATOM 676 O O . ILE A 1 86 ? 0.434 5.074 3.178 1.00 90.69 86 ILE A O 1
ATOM 680 N N . LEU A 1 87 ? 1.313 3.635 1.694 1.00 92.06 87 LEU A N 1
ATOM 681 C CA . LEU A 1 87 ? 1.874 2.680 2.653 1.00 92.06 87 LEU A CA 1
ATOM 682 C C . LEU A 1 87 ? 2.702 3.348 3.767 1.00 92.06 87 LEU A C 1
ATOM 684 O O . LEU A 1 87 ? 2.425 3.045 4.928 1.00 92.06 87 LEU A O 1
ATOM 688 N N . PRO A 1 88 ? 3.646 4.274 3.486 1.00 93.25 88 PRO A N 1
ATOM 689 C CA . PRO A 1 88 ? 4.421 4.935 4.535 1.00 93.25 88 PRO A CA 1
ATOM 690 C C . PRO A 1 88 ? 3.544 5.772 5.464 1.00 93.25 88 PRO A C 1
ATOM 692 O O . PRO A 1 88 ? 3.711 5.714 6.679 1.00 93.25 88 PRO A O 1
ATOM 695 N N . TYR A 1 89 ? 2.570 6.497 4.905 1.00 95.06 89 TYR A N 1
ATOM 696 C CA . TYR A 1 89 ? 1.659 7.322 5.690 1.00 95.06 89 TYR A CA 1
ATOM 697 C C . TYR A 1 89 ? 0.839 6.468 6.663 1.00 95.06 89 TYR A C 1
ATOM 699 O O . TYR A 1 89 ? 0.810 6.755 7.860 1.00 95.06 89 TYR A O 1
ATOM 707 N N . ILE A 1 90 ? 0.216 5.391 6.168 1.00 96.00 90 ILE A N 1
ATOM 708 C CA . ILE A 1 90 ? -0.557 4.456 6.999 1.00 96.00 90 ILE A CA 1
ATOM 709 C C . ILE A 1 90 ? 0.342 3.843 8.079 1.00 96.00 90 ILE A C 1
ATOM 711 O O . ILE A 1 90 ? -0.060 3.780 9.241 1.00 96.00 90 ILE A O 1
ATOM 715 N N . HIS A 1 91 ? 1.569 3.450 7.714 1.00 95.56 91 HIS A N 1
ATOM 716 C CA . HIS A 1 91 ? 2.523 2.845 8.641 1.00 95.56 91 HIS A CA 1
ATOM 717 C C . HIS A 1 91 ? 2.858 3.777 9.812 1.00 95.56 91 HIS A C 1
ATOM 719 O O . HIS A 1 91 ? 2.761 3.406 10.983 1.00 95.56 91 HIS A O 1
ATOM 725 N N . GLN A 1 92 ? 3.195 5.023 9.489 1.00 95.25 92 GLN A N 1
ATOM 726 C CA . GLN A 1 92 ? 3.680 6.014 10.448 1.00 95.25 92 GLN A CA 1
ATOM 727 C C . GLN A 1 92 ? 2.572 6.659 11.285 1.00 95.25 92 GLN A C 1
ATOM 729 O O . GLN A 1 92 ? 2.858 7.165 12.367 1.00 95.25 92 GLN A O 1
ATOM 734 N N . ASN A 1 93 ? 1.314 6.635 10.825 1.00 95.88 93 ASN A N 1
ATOM 735 C CA . ASN A 1 93 ? 0.218 7.347 11.496 1.00 95.88 93 ASN A CA 1
ATOM 736 C C . ASN A 1 93 ? -0.858 6.440 12.101 1.00 95.88 93 ASN A C 1
ATOM 738 O O . ASN A 1 93 ? -1.534 6.860 13.043 1.00 95.88 93 ASN A O 1
ATOM 742 N N . LEU A 1 94 ? -1.021 5.213 11.599 1.00 94.56 94 LEU A N 1
ATOM 743 C CA . LEU A 1 94 ? -2.100 4.322 12.024 1.00 94.56 94 LEU A CA 1
ATOM 744 C C . LEU A 1 94 ? -1.587 3.018 12.649 1.00 94.56 94 LEU A C 1
ATOM 746 O O . LEU A 1 94 ? -1.975 2.692 13.771 1.00 94.56 94 LEU A O 1
ATOM 750 N N . GLY A 1 95 ? -0.710 2.276 11.971 1.00 94.69 95 GLY A N 1
ATOM 751 C CA . GLY A 1 95 ? -0.239 0.971 12.450 1.00 94.69 95 GLY A CA 1
ATOM 752 C C . GLY A 1 95 ? 0.520 0.184 11.388 1.00 94.69 95 GLY A C 1
ATOM 753 O O . GLY A 1 95 ? 0.809 0.704 10.322 1.00 94.69 95 GLY A O 1
ATOM 754 N N . ILE A 1 96 ? 0.834 -1.082 11.649 1.00 94.31 96 ILE A N 1
ATOM 755 C CA . ILE A 1 96 ? 1.614 -1.947 10.753 1.00 94.31 96 ILE A CA 1
ATOM 756 C C . ILE A 1 96 ? 0.868 -2.152 9.425 1.00 94.31 96 ILE A C 1
ATOM 758 O O . ILE A 1 96 ? -0.038 -2.984 9.313 1.00 94.31 96 ILE A O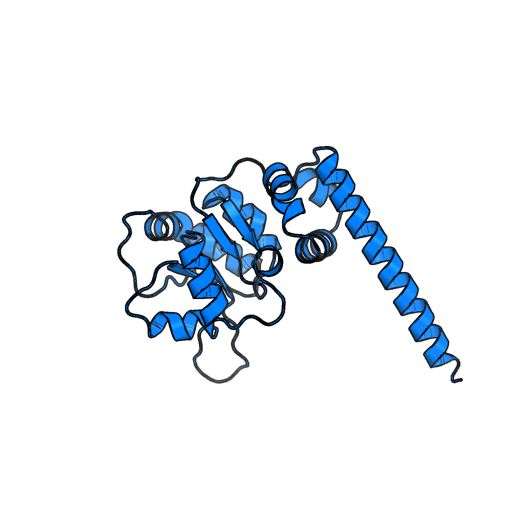 1
ATOM 762 N N . ALA A 1 97 ? 1.269 -1.390 8.411 1.00 94.00 97 ALA A N 1
ATOM 763 C CA . ALA A 1 97 ? 0.652 -1.389 7.093 1.00 94.00 97 ALA A CA 1
ATOM 764 C C . ALA A 1 97 ? 1.183 -2.522 6.204 1.00 94.00 97 ALA A C 1
ATOM 766 O O . ALA A 1 97 ? 2.395 -2.714 6.085 1.00 94.00 97 ALA A O 1
ATOM 767 N N . LYS A 1 98 ? 0.281 -3.255 5.543 1.00 91.31 98 LYS A N 1
ATOM 768 C CA . LYS A 1 98 ? 0.628 -4.390 4.687 1.00 91.31 98 LYS A CA 1
ATOM 769 C C . LYS A 1 98 ? -0.184 -4.417 3.389 1.00 91.31 98 LYS A C 1
ATOM 771 O O . LYS A 1 98 ? -1.404 -4.434 3.428 1.00 91.31 98 LYS A O 1
ATOM 776 N N . LEU A 1 99 ? 0.487 -4.484 2.237 1.00 89.06 99 LEU A N 1
ATOM 777 C CA . LEU A 1 99 ? -0.146 -4.674 0.918 1.00 89.06 99 LEU A CA 1
ATOM 778 C C . LEU A 1 99 ? -0.821 -6.054 0.740 1.00 89.06 99 LEU A C 1
ATOM 780 O O . LEU A 1 99 ? -0.200 -7.100 0.902 1.00 89.06 99 LEU A O 1
ATOM 784 N N . SER A 1 100 ? -2.077 -6.096 0.314 1.00 86.75 100 SER A N 1
ATOM 785 C CA . SER A 1 100 ? -2.816 -7.349 0.122 1.00 86.75 100 SER A CA 1
ATOM 786 C C . SER A 1 100 ? -2.129 -8.291 -0.871 1.00 86.75 100 SER A C 1
ATOM 788 O O . SER A 1 100 ? -2.087 -9.495 -0.623 1.00 86.75 100 SER A O 1
ATOM 790 N N . SER A 1 101 ? -1.501 -7.752 -1.920 1.00 79.44 101 SER A N 1
ATOM 791 C CA . SER A 1 101 ? -0.779 -8.501 -2.959 1.00 79.44 101 SER A CA 1
ATOM 792 C C . SER A 1 101 ? 0.368 -9.375 -2.441 1.00 79.44 101 SER A C 1
ATOM 794 O O . SER A 1 101 ? 0.784 -10.309 -3.124 1.00 79.44 101 SER A O 1
ATOM 796 N N . LEU A 1 102 ? 0.879 -9.084 -1.245 1.00 77.50 102 LEU A N 1
ATOM 797 C CA . LEU A 1 102 ? 1.996 -9.804 -0.637 1.00 77.50 102 LEU A CA 1
ATOM 798 C C . LEU A 1 102 ? 1.533 -10.877 0.369 1.00 77.50 102 LEU A C 1
ATOM 800 O O . LEU A 1 102 ? 2.295 -11.780 0.707 1.00 77.50 102 LEU A O 1
ATOM 804 N N . ILE A 1 103 ? 0.296 -10.784 0.871 1.00 74.94 103 ILE A N 1
ATOM 805 C CA . ILE A 1 103 ? -0.266 -11.688 1.902 1.00 74.94 103 ILE A CA 1
ATOM 806 C C . ILE A 1 103 ? -1.301 -12.642 1.314 1.00 74.94 103 ILE A C 1
ATOM 808 O O . ILE A 1 103 ? -1.532 -13.744 1.834 1.00 74.94 103 ILE A O 1
ATOM 812 N N . ASN A 1 104 ? -1.918 -12.219 0.219 1.00 72.62 104 ASN A N 1
ATOM 813 C CA . ASN A 1 104 ? -2.976 -12.924 -0.461 1.00 72.62 104 ASN A CA 1
ATOM 814 C C . ASN A 1 104 ? -2.507 -13.389 -1.840 1.00 72.62 104 ASN A C 1
ATOM 816 O O . ASN A 1 104 ? -1.773 -12.701 -2.545 1.00 72.62 104 ASN A O 1
ATOM 820 N N . CYS A 1 105 ? -2.926 -14.592 -2.225 1.00 62.44 105 CYS A N 1
ATOM 821 C CA . CYS A 1 105 ? -2.595 -15.149 -3.530 1.00 62.44 105 CYS A CA 1
ATOM 822 C C . CYS A 1 105 ? -3.369 -14.429 -4.643 1.00 62.44 105 CYS A C 1
ATOM 824 O O . CYS A 1 105 ? -4.476 -13.938 -4.429 1.00 62.44 105 CYS A O 1
ATOM 826 N N . LYS A 1 106 ? -2.819 -14.444 -5.863 1.00 62.09 106 LYS A N 1
ATOM 827 C CA . LYS A 1 106 ? -3.545 -14.006 -7.064 1.00 62.09 106 LYS A CA 1
ATOM 828 C C . LYS A 1 106 ? -4.867 -14.783 -7.184 1.00 62.09 106 LYS A C 1
ATOM 830 O O . LYS A 1 106 ? -4.863 -16.002 -7.021 1.00 62.09 106 LYS A O 1
ATOM 835 N N . ASN A 1 107 ? -5.951 -14.088 -7.540 1.00 65.62 107 ASN A N 1
ATOM 836 C CA . ASN A 1 107 ? -7.304 -14.630 -7.769 1.00 65.62 107 ASN A CA 1
ATOM 837 C C . ASN A 1 107 ? -8.123 -15.005 -6.519 1.00 65.62 107 ASN A C 1
ATOM 839 O O . ASN A 1 107 ? -8.957 -15.909 -6.596 1.00 65.62 107 ASN A O 1
ATOM 843 N N . ILE A 1 108 ? -7.923 -14.336 -5.381 1.00 72.38 108 ILE A N 1
ATOM 844 C CA . ILE A 1 108 ? -8.883 -14.443 -4.276 1.00 72.38 108 ILE A CA 1
ATOM 845 C C . ILE A 1 108 ? -10.032 -13.448 -4.457 1.00 72.38 108 ILE A C 1
ATOM 847 O O . ILE A 1 108 ? -9.842 -12.351 -4.971 1.00 72.38 108 ILE A O 1
ATOM 851 N N . SER A 1 109 ? -11.233 -13.844 -4.050 1.00 76.44 109 SER A N 1
ATOM 852 C CA . SER A 1 109 ? -12.387 -12.945 -4.008 1.00 76.44 109 SER A CA 1
ATOM 853 C C . SER A 1 109 ? -12.299 -11.980 -2.826 1.00 76.44 109 SER A C 1
ATOM 855 O O . SER A 1 109 ? -11.723 -12.300 -1.789 1.00 76.44 109 SER A O 1
ATOM 857 N N . ASP A 1 110 ? -12.958 -10.836 -2.948 1.00 74.94 110 ASP A N 1
ATOM 858 C CA . ASP A 1 110 ? -13.155 -9.840 -1.889 1.00 74.94 110 ASP A CA 1
ATOM 859 C C . ASP A 1 110 ? -13.598 -10.438 -0.545 1.00 74.94 110 ASP A C 1
ATOM 861 O O . ASP A 1 110 ? -13.128 -10.033 0.516 1.00 74.94 110 ASP A O 1
ATOM 865 N N . GLU A 1 111 ? -14.484 -11.435 -0.576 1.00 76.19 111 GLU A N 1
ATOM 866 C CA . GLU A 1 111 ? -14.949 -12.115 0.634 1.00 76.19 111 GLU A CA 1
ATOM 867 C C . GLU A 1 111 ? -13.835 -12.934 1.293 1.00 76.19 111 GLU A C 1
ATOM 869 O O . GLU A 1 111 ? -13.699 -12.939 2.516 1.00 76.19 111 GLU A O 1
ATOM 874 N N . GLN A 1 112 ? -12.987 -13.572 0.487 1.00 80.31 112 GLN A N 1
ATOM 875 C CA . GLN A 1 112 ? -11.812 -14.283 0.979 1.00 80.31 112 GLN A CA 1
ATOM 876 C C . GLN A 1 112 ? -10.743 -13.316 1.498 1.00 80.31 112 GLN A C 1
ATOM 878 O O . GLN A 1 112 ? -10.089 -13.644 2.486 1.00 80.31 112 GLN A O 1
ATOM 883 N N . VAL A 1 113 ? -10.579 -12.134 0.885 1.00 81.56 113 VAL A N 1
ATOM 884 C CA . VAL A 1 113 ? -9.702 -11.067 1.407 1.00 81.56 113 VAL A CA 1
ATOM 885 C C . VAL A 1 113 ? -10.173 -10.670 2.802 1.00 81.56 113 VAL A C 1
ATOM 887 O O . VAL A 1 113 ? -9.373 -10.667 3.734 1.00 81.56 113 VAL A O 1
ATOM 890 N N . PHE A 1 114 ? -11.467 -10.376 2.951 1.00 80.81 114 PHE A N 1
ATOM 891 C CA . PHE A 1 114 ? -12.051 -9.940 4.216 1.00 80.81 114 PHE A CA 1
ATOM 892 C C . PHE A 1 114 ? -11.931 -11.012 5.304 1.00 80.81 114 PHE A C 1
ATOM 894 O O . PHE A 1 114 ? -11.403 -10.736 6.380 1.00 80.81 114 PHE A O 1
ATOM 901 N N . ALA A 1 115 ? -12.359 -12.246 5.013 1.00 81.94 115 ALA A N 1
ATOM 902 C CA . ALA A 1 115 ? -12.289 -13.357 5.962 1.00 81.94 115 ALA A CA 1
ATOM 903 C C . ALA A 1 115 ? -10.847 -13.615 6.418 1.00 81.94 115 ALA A C 1
ATOM 905 O O . ALA A 1 115 ? -10.568 -13.696 7.610 1.00 81.94 115 ALA A O 1
ATOM 906 N N . ARG A 1 116 ? -9.899 -13.635 5.477 1.00 85.50 116 ARG A N 1
ATOM 907 C CA . ARG A 1 116 ? -8.482 -13.836 5.790 1.00 85.50 116 ARG A CA 1
ATOM 908 C C . ARG A 1 116 ? -7.881 -12.664 6.559 1.00 85.50 116 ARG A C 1
ATOM 910 O O . ARG A 1 116 ? -7.029 -12.873 7.418 1.00 85.50 116 ARG A O 1
ATOM 917 N N . ALA A 1 117 ? -8.304 -11.436 6.272 1.00 87.25 117 ALA A N 1
ATOM 918 C CA . ALA A 1 117 ? -7.887 -10.272 7.038 1.00 87.25 117 ALA A CA 1
ATOM 919 C C . ALA A 1 117 ? -8.367 -10.375 8.497 1.00 87.25 117 ALA A C 1
ATOM 921 O O . ALA A 1 117 ? -7.580 -10.127 9.411 1.00 87.25 117 ALA A O 1
ATOM 922 N N . ALA A 1 118 ? -9.606 -10.822 8.721 1.00 85.81 118 ALA A N 1
ATOM 923 C CA . ALA A 1 118 ? -10.127 -11.103 10.058 1.00 85.81 118 ALA A CA 1
ATOM 924 C C . ALA A 1 118 ? -9.329 -12.218 10.762 1.00 85.81 118 ALA A C 1
ATOM 926 O O . ALA A 1 118 ? -8.846 -12.006 11.875 1.00 85.81 118 ALA A O 1
ATOM 927 N N . ASP A 1 119 ? -9.083 -13.348 10.087 1.00 88.38 119 ASP A N 1
ATOM 928 C CA . ASP A 1 119 ? -8.305 -14.480 10.623 1.00 88.38 119 ASP A CA 1
ATOM 929 C C . ASP A 1 119 ? -6.872 -14.081 11.015 1.00 88.38 119 ASP A C 1
ATOM 931 O O . ASP A 1 119 ? -6.314 -14.562 12.003 1.00 88.38 119 ASP A O 1
ATOM 935 N N . LEU A 1 120 ? -6.262 -13.169 10.253 1.00 89.12 120 LEU A N 1
ATOM 936 C CA . LEU A 1 120 ? -4.916 -12.644 10.506 1.00 89.12 120 LEU A CA 1
ATOM 937 C C . LEU A 1 120 ? -4.893 -11.466 11.499 1.00 89.12 120 LEU A C 1
ATOM 939 O O . LEU A 1 120 ? -3.815 -10.907 11.771 1.00 89.12 120 LEU A O 1
ATOM 943 N N . ASN A 1 121 ? -6.056 -11.132 12.071 1.00 90.75 121 ASN A N 1
ATOM 944 C CA . ASN A 1 121 ? -6.287 -10.062 13.038 1.00 90.75 121 ASN A CA 1
ATOM 945 C C . ASN A 1 121 ? -5.879 -8.676 12.507 1.00 90.75 121 ASN A C 1
ATOM 947 O O . ASN A 1 121 ? -5.274 -7.872 13.221 1.00 90.75 121 ASN A O 1
ATOM 951 N N . PHE A 1 122 ? -6.185 -8.399 11.239 1.00 91.38 122 PHE A N 1
ATOM 952 C CA . PHE A 1 122 ? -6.194 -7.029 10.736 1.00 91.38 122 PHE A CA 1
ATOM 953 C C . PHE A 1 122 ? -7.330 -6.247 11.390 1.00 91.38 122 PHE A C 1
ATOM 955 O O . PHE A 1 122 ? -8.405 -6.784 11.650 1.00 91.38 122 PHE A O 1
ATOM 962 N N . LYS A 1 123 ? -7.084 -4.968 11.673 1.00 91.44 123 LYS A N 1
ATOM 963 C CA . LYS A 1 123 ?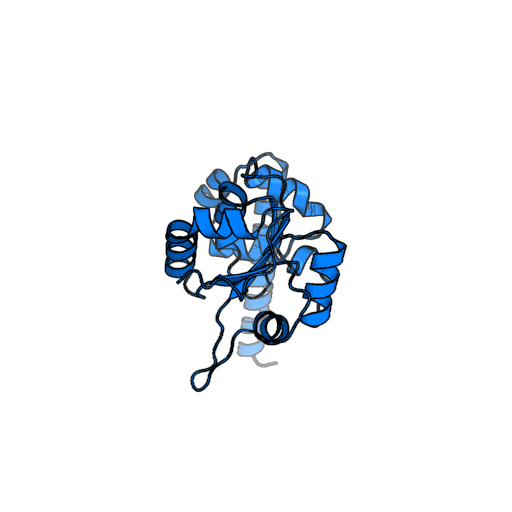 -8.087 -4.060 12.242 1.00 91.44 123 LYS A CA 1
ATOM 964 C C . LYS A 1 123 ? -8.784 -3.226 11.199 1.00 91.44 123 LYS A C 1
ATOM 966 O O . LYS A 1 123 ? -9.942 -2.875 11.397 1.00 91.44 123 LYS A O 1
ATOM 971 N N . ALA A 1 124 ? -8.093 -2.945 10.103 1.00 90.44 124 ALA A N 1
ATOM 972 C CA . ALA A 1 124 ? -8.666 -2.237 8.983 1.00 90.44 124 ALA A CA 1
ATOM 973 C C . ALA A 1 124 ? -8.177 -2.770 7.639 1.00 90.44 124 ALA A C 1
ATOM 975 O O . ALA A 1 124 ? -7.068 -3.301 7.531 1.00 90.44 124 ALA A O 1
ATOM 976 N N . ILE A 1 125 ? -9.012 -2.567 6.627 1.00 89.19 125 ILE A N 1
ATOM 977 C CA . ILE A 1 125 ? -8.691 -2.666 5.210 1.00 89.19 125 ILE A CA 1
ATOM 978 C C . ILE A 1 125 ? -8.868 -1.268 4.607 1.00 89.19 125 ILE A C 1
ATOM 980 O O . ILE A 1 125 ? -9.959 -0.701 4.664 1.00 89.19 125 ILE A O 1
ATOM 984 N N . ILE A 1 126 ? -7.801 -0.718 4.031 1.00 89.44 126 ILE A N 1
ATOM 985 C CA . ILE A 1 126 ? -7.849 0.484 3.196 1.00 89.44 126 ILE A CA 1
ATOM 986 C C . ILE A 1 126 ? -8.169 0.039 1.772 1.00 89.44 126 ILE A C 1
ATOM 988 O O . ILE A 1 126 ? -7.451 -0.803 1.231 1.00 89.44 126 ILE A O 1
ATOM 992 N N . SER A 1 127 ? -9.214 0.593 1.161 1.00 85.50 127 SER A N 1
ATOM 993 C CA . SER A 1 127 ? -9.572 0.329 -0.238 1.00 85.50 127 SER A CA 1
ATOM 994 C C . SER A 1 127 ? -9.940 1.623 -0.971 1.00 85.50 127 SER A C 1
ATOM 996 O O . SER A 1 127 ? -10.221 2.644 -0.346 1.00 85.50 127 SER A O 1
ATOM 998 N N . ASN A 1 128 ? -9.901 1.595 -2.302 1.00 77.19 128 ASN A N 1
ATOM 999 C CA . ASN A 1 128 ? -10.186 2.759 -3.136 1.00 77.19 128 ASN A CA 1
ATOM 1000 C C . ASN A 1 128 ? -11.679 2.872 -3.482 1.00 77.19 128 ASN A C 1
ATOM 1002 O O . ASN A 1 128 ? -12.364 1.872 -3.711 1.00 77.19 128 ASN A O 1
ATOM 1006 N N . ASP A 1 129 ? -12.146 4.112 -3.621 1.00 60.81 129 ASP A N 1
ATOM 1007 C CA . ASP A 1 129 ? -13.469 4.476 -4.141 1.00 60.81 129 ASP A CA 1
ATOM 1008 C C . ASP A 1 129 ? -13.495 4.367 -5.683 1.00 60.81 129 ASP A C 1
ATOM 1010 O O . ASP A 1 129 ? -13.403 5.368 -6.394 1.00 60.81 129 ASP A O 1
ATOM 1014 N N . TYR A 1 130 ? -13.503 3.157 -6.260 1.00 49.84 130 TYR A N 1
ATOM 1015 C CA . TYR A 1 130 ? -13.638 3.023 -7.720 1.00 49.84 130 TYR A CA 1
ATOM 1016 C C . TYR A 1 130 ? -15.105 2.994 -8.164 1.00 49.84 130 TYR A C 1
ATOM 1018 O O . TYR A 1 130 ? -15.824 2.040 -7.871 1.00 49.84 130 TYR A O 1
ATOM 1026 N N . ILE A 1 131 ? -15.489 3.974 -8.993 1.00 50.09 131 ILE A N 1
ATOM 1027 C CA . ILE A 1 131 ? -16.689 3.941 -9.840 1.00 50.09 131 ILE A CA 1
ATOM 1028 C C . ILE A 1 131 ? -16.280 4.082 -11.314 1.00 50.09 131 ILE A C 1
ATOM 1030 O O . ILE A 1 131 ? -15.688 5.080 -11.727 1.00 50.09 131 ILE A O 1
ATOM 1034 N N . SER A 1 132 ? -16.701 3.128 -12.149 1.00 37.03 132 SER A N 1
ATOM 1035 C CA . SER A 1 132 ? -16.952 3.382 -13.570 1.00 37.03 132 SER A CA 1
ATOM 1036 C C . SER A 1 132 ? -18.178 4.295 -13.680 1.00 37.03 132 SER A C 1
ATOM 1038 O O . SER A 1 132 ? -19.267 3.887 -13.279 1.00 37.03 132 SER A O 1
ATOM 1040 N N . ALA A 1 133 ? -17.996 5.529 -14.155 1.00 36.50 133 ALA A N 1
ATOM 1041 C CA . ALA A 1 133 ? -19.002 6.598 -14.192 1.00 36.50 133 ALA A CA 1
ATOM 1042 C C . ALA A 1 133 ? -20.455 6.114 -14.403 1.00 36.50 133 ALA A C 1
ATOM 1044 O O . ALA A 1 133 ? -20.797 5.639 -15.486 1.00 36.50 133 ALA A O 1
ATOM 1045 N N . GLY A 1 134 ? -21.326 6.280 -13.397 1.00 35.53 134 GLY A N 1
ATOM 1046 C CA . GLY A 1 134 ? -22.771 6.176 -13.629 1.00 35.53 134 GLY A CA 1
ATOM 1047 C C . GLY A 1 134 ? -23.670 5.903 -12.430 1.00 35.53 134 GLY A C 1
ATOM 1048 O O . GLY A 1 134 ? -24.711 6.539 -12.330 1.00 35.53 134 GLY A O 1
ATOM 1049 N N . HIS A 1 135 ? -23.322 5.011 -11.505 1.00 33.28 135 HIS A N 1
ATOM 1050 C CA . HIS A 1 135 ? -24.204 4.682 -10.380 1.00 33.28 135 HIS A CA 1
ATOM 1051 C C . HIS A 1 135 ? -23.404 4.266 -9.146 1.00 33.28 135 HIS A C 1
ATOM 1053 O O . HIS A 1 135 ? -22.285 3.784 -9.280 1.00 33.28 135 HIS A O 1
ATOM 1059 N N . ARG A 1 136 ? -24.004 4.508 -7.967 1.00 47.53 136 ARG A N 1
ATOM 1060 C CA . ARG A 1 136 ? -23.522 4.145 -6.623 1.00 47.53 136 ARG A CA 1
ATOM 1061 C C . ARG A 1 136 ? -22.693 2.864 -6.669 1.00 47.53 136 ARG A C 1
ATOM 1063 O O . ARG A 1 136 ? -23.251 1.849 -7.066 1.00 47.53 136 ARG A O 1
ATOM 1070 N N . ASP A 1 137 ? -21.457 2.880 -6.195 1.00 48.53 137 ASP A N 1
ATOM 1071 C CA . ASP A 1 137 ? -20.939 1.700 -5.514 1.00 48.53 137 ASP A CA 1
ATOM 1072 C C . ASP A 1 137 ? -19.637 1.993 -4.794 1.00 48.53 137 ASP A C 1
ATOM 1074 O O . ASP A 1 137 ? -18.741 2.663 -5.290 1.00 48.53 137 ASP A O 1
ATOM 1078 N N . LEU A 1 138 ? -19.581 1.425 -3.605 1.00 43.16 138 LEU A N 1
ATOM 1079 C CA . LEU A 1 138 ? -18.364 1.167 -2.876 1.00 43.16 138 LEU A CA 1
ATOM 1080 C C . LEU A 1 138 ? -17.783 -0.121 -3.473 1.00 43.16 138 LEU A C 1
ATOM 1082 O O . LEU A 1 138 ? -18.551 -0.977 -3.919 1.00 43.16 138 LEU A O 1
ATOM 1086 N N . CYS A 1 139 ? -16.458 -0.270 -3.534 1.00 53.12 139 CYS A N 1
ATOM 1087 C CA . CYS A 1 139 ? -15.818 -1.456 -4.122 1.00 53.12 139 CYS A CA 1
ATOM 1088 C C . CYS A 1 139 ? -16.433 -2.765 -3.574 1.00 53.12 139 CYS A C 1
ATOM 1090 O O . CYS A 1 139 ? -17.005 -2.771 -2.488 1.00 53.12 139 CYS A O 1
ATOM 1092 N N . GLY A 1 140 ? -16.340 -3.896 -4.277 1.00 53.41 140 GLY A N 1
ATOM 1093 C CA . GLY A 1 140 ? -17.020 -5.130 -3.859 1.00 53.41 140 GLY A CA 1
ATOM 1094 C C . GLY A 1 140 ? -16.726 -5.581 -2.412 1.00 53.41 140 GLY A C 1
ATOM 1095 O O . GLY A 1 140 ? -17.608 -6.170 -1.788 1.00 53.41 140 GLY A O 1
ATOM 1096 N N . ILE A 1 141 ? -15.553 -5.263 -1.846 1.00 53.97 141 ILE A N 1
ATOM 1097 C CA . ILE A 1 141 ? -15.232 -5.446 -0.416 1.00 53.97 141 ILE A CA 1
ATOM 1098 C C . ILE A 1 141 ? -16.068 -4.495 0.442 1.00 53.97 141 ILE A C 1
ATOM 1100 O O . ILE A 1 141 ? -16.732 -4.921 1.383 1.00 53.97 141 ILE A O 1
ATOM 1104 N N . ALA A 1 142 ? -16.063 -3.213 0.094 1.00 51.56 142 ALA A N 1
ATOM 1105 C CA . ALA A 1 142 ? -16.785 -2.170 0.794 1.00 51.56 142 ALA A CA 1
ATOM 1106 C C . ALA A 1 142 ? -18.303 -2.381 0.713 1.00 51.56 142 ALA A C 1
ATOM 1108 O O . ALA A 1 142 ? -18.928 -2.506 1.759 1.00 51.56 142 ALA A O 1
ATOM 1109 N N . LYS A 1 143 ? -18.885 -2.562 -0.485 1.00 55.12 143 LYS A N 1
ATOM 1110 C CA . LYS A 1 143 ? -20.303 -2.910 -0.712 1.00 55.12 143 LYS A CA 1
ATOM 1111 C C . LYS A 1 143 ? -20.752 -4.105 0.121 1.00 55.12 143 LYS A C 1
ATOM 1113 O O . LYS A 1 143 ? -21.763 -4.018 0.805 1.00 55.12 143 LYS A O 1
ATOM 1118 N N . ARG A 1 144 ? -19.995 -5.207 0.095 1.00 57.72 144 ARG A N 1
ATOM 1119 C CA . ARG A 1 144 ? -20.334 -6.400 0.883 1.00 57.72 144 ARG A CA 1
ATOM 1120 C C . ARG A 1 144 ? -20.180 -6.166 2.376 1.00 57.72 144 ARG A C 1
ATOM 1122 O O . ARG A 1 144 ? -20.933 -6.746 3.141 1.00 57.72 144 ARG A O 1
ATOM 1129 N N . ALA A 1 145 ? -19.259 -5.314 2.812 1.00 53.28 145 ALA A N 1
ATOM 1130 C CA . ALA A 1 145 ? -19.160 -4.957 4.219 1.00 53.28 145 ALA A CA 1
ATOM 1131 C C . ALA A 1 145 ? -20.308 -4.073 4.720 1.00 53.28 145 ALA A C 1
ATOM 1133 O O . ALA A 1 145 ? -20.682 -4.209 5.882 1.00 53.28 145 ALA A O 1
ATOM 1134 N N . TYR A 1 146 ? -20.925 -3.250 3.860 1.00 49.94 146 TYR A N 1
ATOM 1135 C CA . TYR A 1 146 ? -22.180 -2.556 4.199 1.00 49.94 146 TYR A CA 1
ATOM 1136 C C . TYR A 1 146 ? -23.328 -3.522 4.506 1.00 49.94 146 TYR A C 1
ATOM 1138 O O . TYR A 1 146 ? -24.250 -3.164 5.235 1.00 49.94 146 TYR A O 1
ATOM 1146 N N . GLU A 1 147 ? -23.273 -4.741 3.970 1.00 57.09 147 GLU A N 1
ATOM 1147 C CA . GLU A 1 147 ? -24.306 -5.767 4.126 1.00 57.09 147 GLU A CA 1
ATOM 1148 C C . GLU A 1 147 ? -24.006 -6.755 5.275 1.00 57.09 147 GLU A C 1
ATOM 1150 O O . GLU A 1 147 ? -24.817 -7.643 5.535 1.00 57.09 147 GLU A O 1
ATOM 1155 N N . ARG A 1 148 ? -22.863 -6.629 5.975 1.00 57.88 148 ARG A N 1
ATOM 1156 C CA . ARG A 1 148 ? -22.450 -7.556 7.047 1.00 57.88 148 ARG A CA 1
ATOM 1157 C C . ARG A 1 148 ? -22.819 -7.04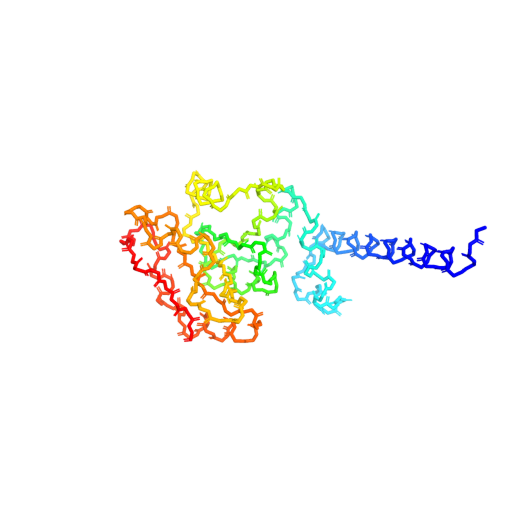8 8.443 1.00 57.88 148 ARG A C 1
ATOM 1159 O O . ARG A 1 148 ? -22.580 -5.888 8.787 1.00 57.88 148 ARG A O 1
ATOM 1166 N N . ASP A 1 149 ? -23.296 -7.977 9.273 1.00 55.75 149 ASP A N 1
ATOM 1167 C CA . ASP A 1 149 ? -23.474 -7.782 10.720 1.00 55.75 149 ASP A CA 1
ATOM 1168 C C . ASP A 1 149 ? -22.131 -7.821 11.479 1.00 55.75 149 ASP A C 1
ATOM 1170 O O . ASP A 1 149 ? -21.972 -7.146 12.496 1.00 55.75 149 ASP A O 1
ATOM 1174 N N . ASP A 1 150 ? -21.146 -8.574 10.967 1.00 57.22 150 ASP A N 1
ATOM 1175 C CA . ASP A 1 150 ? -19.772 -8.613 11.482 1.00 57.22 150 ASP A CA 1
ATOM 1176 C C . ASP A 1 150 ? -18.841 -7.776 10.593 1.00 57.22 150 ASP A C 1
ATOM 1178 O O . ASP A 1 150 ? -18.652 -8.075 9.407 1.00 57.22 150 ASP A O 1
ATOM 1182 N N . ARG A 1 151 ? -18.287 -6.702 11.165 1.00 63.59 151 ARG A N 1
ATOM 1183 C CA . ARG A 1 151 ? -17.532 -5.665 10.439 1.00 63.59 151 ARG A CA 1
ATOM 1184 C C . ARG A 1 151 ? -16.110 -5.475 10.964 1.00 63.59 151 ARG A C 1
ATOM 1186 O O . ARG A 1 151 ? -15.569 -4.373 10.911 1.00 63.59 151 ARG A O 1
ATOM 1193 N N . ALA A 1 152 ? -15.519 -6.533 11.512 1.00 72.75 152 ALA A N 1
ATOM 1194 C CA . ALA A 1 152 ? -14.083 -6.603 11.750 1.00 72.75 152 ALA A CA 1
ATOM 1195 C C . ALA A 1 152 ? -13.420 -7.443 10.638 1.00 72.75 152 ALA A C 1
ATOM 1197 O O . ALA A 1 152 ? -13.851 -8.575 10.417 1.00 72.75 152 ALA A O 1
ATOM 1198 N N . PRO A 1 153 ? -12.372 -6.945 9.953 1.00 82.44 153 PRO A N 1
ATOM 1199 C CA . PRO A 1 153 ? -11.756 -5.612 10.064 1.00 82.44 153 PRO A CA 1
ATOM 1200 C C . PRO A 1 153 ? -12.656 -4.463 9.578 1.00 82.44 153 PRO A C 1
ATOM 1202 O O . PRO A 1 153 ? -13.492 -4.652 8.698 1.00 82.44 153 PRO A O 1
ATOM 1205 N N . GLN A 1 154 ? -12.421 -3.255 10.104 1.00 83.75 154 GLN A N 1
ATOM 1206 C CA . GLN A 1 154 ? -13.035 -2.021 9.602 1.00 83.75 154 GLN A CA 1
ATOM 1207 C C . GLN A 1 154 ? -12.632 -1.772 8.148 1.00 83.75 154 GLN A C 1
ATOM 1209 O O . GLN A 1 154 ? -11.543 -2.153 7.722 1.00 83.75 154 GLN A O 1
ATOM 1214 N N . ILE A 1 155 ? -13.467 -1.075 7.387 1.00 81.88 155 ILE A N 1
ATOM 1215 C CA . ILE A 1 155 ? -13.113 -0.653 6.030 1.00 81.88 155 ILE A CA 1
ATOM 1216 C C . ILE A 1 155 ? -13.045 0.862 5.978 1.00 81.88 155 ILE A C 1
ATOM 1218 O O . ILE A 1 155 ? -13.951 1.556 6.440 1.00 81.88 155 ILE A O 1
ATOM 1222 N N . ILE A 1 156 ? -11.941 1.350 5.423 1.00 85.19 156 ILE A N 1
ATOM 1223 C CA . ILE A 1 156 ? -11.661 2.767 5.228 1.0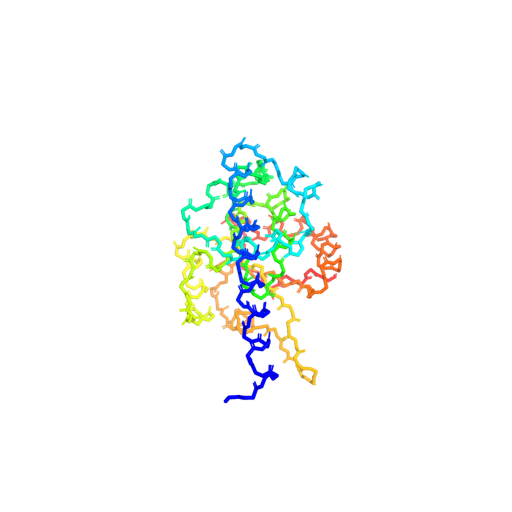0 85.19 156 ILE A CA 1
ATOM 1224 C C . ILE A 1 156 ? -11.502 2.974 3.730 1.00 85.19 156 ILE A C 1
ATOM 1226 O O . ILE A 1 156 ? -10.673 2.324 3.087 1.00 85.19 156 ILE A O 1
ATOM 1230 N N . ILE A 1 157 ? -12.320 3.863 3.181 1.00 83.38 157 ILE A N 1
ATOM 1231 C CA . ILE A 1 157 ? -12.320 4.161 1.753 1.00 83.38 157 ILE A CA 1
ATOM 1232 C C . ILE A 1 157 ? -11.553 5.450 1.506 1.00 83.38 157 ILE A C 1
ATOM 1234 O O . ILE A 1 157 ? -11.785 6.442 2.194 1.00 83.38 157 ILE A O 1
ATOM 1238 N N . VAL A 1 158 ? -10.657 5.422 0.520 1.00 84.88 158 VAL A N 1
ATOM 1239 C CA . VAL A 1 158 ? -9.844 6.571 0.107 1.00 84.88 158 VAL A CA 1
ATOM 1240 C C . VAL A 1 158 ? -9.985 6.852 -1.393 1.00 84.88 158 VAL A C 1
ATOM 1242 O O . VAL A 1 158 ? -10.408 5.987 -2.168 1.00 84.88 158 VAL A O 1
ATOM 1245 N N . SER A 1 159 ? -9.647 8.078 -1.803 1.00 84.06 159 SER A N 1
ATOM 1246 C CA . SER A 1 159 ? -9.625 8.477 -3.216 1.00 84.06 159 SER A CA 1
ATOM 1247 C C . SER A 1 159 ? -8.568 7.696 -4.009 1.00 84.06 159 SER A C 1
ATOM 1249 O O . SER A 1 159 ? -7.579 7.202 -3.467 1.00 84.06 159 SER A O 1
ATOM 1251 N N . GLN A 1 160 ? -8.766 7.596 -5.325 1.00 79.19 160 GLN A N 1
ATOM 1252 C CA . GLN A 1 160 ? -7.721 7.114 -6.233 1.00 79.19 160 GLN A CA 1
ATOM 1253 C C . GLN A 1 160 ? -6.621 8.148 -6.446 1.00 79.19 160 GLN A C 1
ATOM 1255 O O . GLN A 1 160 ? -5.480 7.785 -6.751 1.00 79.19 160 GLN A O 1
ATOM 1260 N N . ASP A 1 161 ? -6.983 9.423 -6.322 1.00 86.94 161 ASP A N 1
ATOM 1261 C CA . ASP A 1 161 ? -6.013 10.494 -6.300 1.00 86.94 161 ASP A CA 1
ATOM 1262 C C . ASP A 1 161 ? -5.245 10.418 -4.978 1.00 86.94 161 ASP A C 1
ATOM 1264 O O . ASP A 1 161 ? -5.826 10.407 -3.892 1.00 86.94 161 ASP A O 1
ATOM 1268 N N . ILE A 1 162 ? -3.923 10.286 -5.081 1.00 87.94 162 ILE A N 1
ATOM 1269 C CA . ILE A 1 162 ? -3.073 10.069 -3.912 1.00 87.94 162 ILE A CA 1
ATOM 1270 C C . ILE A 1 162 ? -3.028 11.301 -3.008 1.00 87.94 162 ILE A C 1
ATOM 1272 O O . ILE A 1 162 ? -2.935 11.143 -1.792 1.00 87.94 162 ILE A O 1
ATOM 1276 N N . ASP A 1 163 ? -3.114 12.503 -3.574 1.00 89.94 163 ASP A N 1
ATOM 1277 C CA . ASP A 1 163 ? -3.037 13.739 -2.805 1.00 89.94 163 ASP A CA 1
ATOM 1278 C C . ASP A 1 163 ? -4.348 13.946 -2.038 1.00 89.94 163 ASP A C 1
ATOM 1280 O O . ASP A 1 163 ? -4.322 14.229 -0.839 1.00 89.94 163 ASP A O 1
ATOM 1284 N N . GLU A 1 164 ? -5.494 13.688 -2.679 1.00 89.25 164 GLU A N 1
ATOM 1285 C CA . GLU A 1 164 ? -6.798 13.661 -2.001 1.00 89.25 164 GLU A CA 1
ATOM 1286 C C . GLU A 1 164 ? -6.851 12.582 -0.912 1.00 89.25 164 GLU A C 1
ATOM 1288 O O . GLU A 1 164 ? -7.283 12.852 0.208 1.00 89.25 164 GLU A O 1
ATOM 1293 N N . ALA A 1 165 ? -6.373 11.368 -1.209 1.00 89.44 165 ALA A N 1
ATOM 1294 C CA . ALA A 1 165 ? -6.349 10.267 -0.250 1.00 89.44 165 ALA A CA 1
ATOM 1295 C C . ALA A 1 165 ? -5.516 10.605 0.994 1.00 89.44 165 ALA A C 1
ATOM 1297 O O . ALA A 1 165 ? -5.962 10.378 2.118 1.00 89.44 165 ALA A O 1
ATOM 1298 N N . LEU A 1 166 ? -4.313 11.159 0.810 1.00 92.81 166 LEU A N 1
ATOM 1299 C CA . LEU A 1 166 ? -3.445 11.565 1.917 1.00 92.81 166 LEU A CA 1
ATOM 1300 C C . LEU A 1 166 ? -4.034 12.740 2.705 1.00 92.81 166 LEU A C 1
ATOM 1302 O O . LEU A 1 166 ? -3.961 12.733 3.935 1.00 92.81 166 LEU A O 1
ATOM 1306 N N . SER A 1 167 ? -4.638 13.716 2.020 1.00 90.31 167 SER A N 1
ATOM 1307 C CA . SER A 1 167 ? -5.313 14.845 2.667 1.00 90.31 167 SER A CA 1
ATOM 1308 C C . SER A 1 167 ? -6.441 14.359 3.571 1.00 90.31 167 SER A C 1
ATOM 1310 O O . SER A 1 167 ? -6.459 14.688 4.756 1.00 90.31 167 SER A O 1
ATOM 1312 N N . ALA A 1 168 ? -7.329 13.514 3.048 1.00 85.38 168 ALA A N 1
ATOM 1313 C CA . ALA A 1 168 ? -8.474 13.023 3.797 1.00 85.38 168 ALA A CA 1
ATOM 1314 C C . ALA A 1 168 ? -8.059 12.115 4.964 1.00 85.38 168 ALA A C 1
ATOM 1316 O O . ALA A 1 168 ? -8.561 12.264 6.074 1.00 85.38 168 ALA A O 1
ATOM 1317 N N . LEU A 1 169 ? -7.087 11.216 4.768 1.00 91.94 169 LEU A N 1
ATOM 1318 C CA . LEU A 1 169 ? -6.542 10.418 5.872 1.00 91.94 169 LEU A CA 1
ATOM 1319 C C . LEU A 1 169 ? -5.957 11.287 6.990 1.00 91.94 169 LEU A C 1
ATOM 1321 O O . LEU A 1 169 ? -6.067 10.927 8.161 1.00 91.94 169 LEU A O 1
ATOM 1325 N N . SER A 1 170 ? -5.339 12.415 6.634 1.00 93.19 170 SER A N 1
ATOM 1326 C CA . SER A 1 170 ? -4.778 13.353 7.601 1.00 93.19 170 SER A CA 1
ATOM 1327 C C . SER A 1 170 ? -5.833 14.169 8.325 1.00 93.19 170 SER A C 1
ATOM 1329 O O . SER A 1 170 ? -5.708 14.359 9.533 1.00 93.19 170 SER A O 1
ATOM 1331 N N . GLU A 1 171 ? -6.851 14.651 7.617 1.00 90.75 171 GLU A N 1
ATOM 1332 C CA . GLU A 1 171 ? -7.972 15.390 8.205 1.00 90.75 171 GLU A CA 1
ATOM 1333 C C . GLU A 1 171 ? -8.715 14.540 9.241 1.00 90.75 171 GLU A C 1
ATOM 1335 O O . GLU A 1 171 ? -9.066 15.008 10.323 1.00 90.75 171 GLU A O 1
ATOM 1340 N N . HIS A 1 172 ? -8.845 13.252 8.941 1.00 86.94 172 HIS A N 1
ATOM 1341 C CA . HIS A 1 172 ? -9.679 12.314 9.676 1.00 86.94 172 HIS A CA 1
ATOM 1342 C C . HIS A 1 172 ? -8.911 11.349 10.593 1.00 86.94 172 HIS A C 1
ATOM 1344 O O . HIS A 1 172 ? -9.460 10.378 11.124 1.00 86.94 172 HIS A O 1
ATOM 1350 N N . LEU A 1 173 ? -7.617 11.599 10.795 1.00 90.94 173 LEU A N 1
ATOM 1351 C CA . LEU A 1 173 ? -6.686 10.663 11.425 1.00 90.94 173 LEU A CA 1
ATOM 1352 C C . LEU A 1 173 ? -7.149 10.152 12.801 1.00 90.94 173 LEU A C 1
ATOM 1354 O O . LEU A 1 173 ? -7.077 8.955 13.085 1.00 90.94 173 LEU A O 1
ATOM 1358 N N . GLU A 1 174 ? -7.612 11.047 13.672 1.00 90.69 174 GLU A N 1
ATOM 1359 C CA . GLU A 1 174 ? -7.987 10.699 15.050 1.00 90.69 174 GLU A CA 1
ATOM 1360 C C . GLU A 1 174 ? -9.280 9.875 15.127 1.00 90.69 174 GLU A C 1
ATOM 1362 O O . GLU A 1 174 ? -9.427 8.997 15.989 1.00 90.69 174 GLU A O 1
ATOM 1367 N N . GLU A 1 175 ? -10.199 10.097 14.189 1.00 86.25 175 GLU A N 1
ATOM 1368 C CA . GLU A 1 175 ? -11.405 9.287 14.062 1.00 86.25 175 GLU A CA 1
ATOM 1369 C C . GLU A 1 175 ? -11.050 7.878 13.580 1.00 86.25 175 GLU A C 1
ATOM 1371 O O . GLU A 1 175 ? -11.423 6.888 14.217 1.00 86.25 175 GLU A O 1
ATOM 1376 N N . ILE A 1 176 ? -10.201 7.776 12.554 1.00 88.62 176 ILE A N 1
ATOM 1377 C CA . ILE A 1 176 ? -9.693 6.496 12.045 1.00 88.62 176 ILE A CA 1
ATOM 1378 C C . ILE A 1 176 ? -8.966 5.712 13.145 1.00 88.62 176 ILE A C 1
ATOM 1380 O O . ILE A 1 176 ? -9.233 4.524 13.343 1.00 88.62 176 ILE A O 1
ATOM 1384 N N . LYS A 1 177 ? -8.093 6.364 13.922 1.00 90.44 177 LYS A N 1
ATOM 1385 C CA . LYS A 1 177 ? -7.415 5.741 15.073 1.00 90.44 177 LYS A CA 1
ATOM 1386 C C . LYS A 1 177 ? -8.393 5.186 16.102 1.00 90.44 177 LYS A C 1
ATOM 1388 O O . LYS A 1 177 ? -8.072 4.221 16.791 1.00 90.44 177 LYS A O 1
ATOM 1393 N N . THR A 1 178 ? -9.563 5.796 16.252 1.00 86.75 178 THR A N 1
ATOM 1394 C CA . THR A 1 178 ? -10.592 5.310 17.176 1.00 86.75 178 THR A CA 1
ATOM 1395 C C . THR A 1 178 ? -11.270 4.054 16.639 1.00 86.75 178 THR A C 1
ATOM 1397 O O . THR A 1 178 ? -11.503 3.125 17.411 1.00 86.75 178 THR A O 1
ATOM 1400 N N . LEU A 1 179 ? -11.505 3.985 15.328 1.00 80.75 179 LEU A N 1
ATOM 1401 C CA . LEU A 1 179 ? -12.139 2.847 14.657 1.00 80.75 179 LEU A CA 1
ATOM 1402 C C . LEU A 1 179 ? -11.281 1.580 14.659 1.00 80.75 179 LEU A C 1
ATOM 1404 O O . LEU A 1 179 ? -11.812 0.479 14.772 1.00 80.75 179 LEU A O 1
ATOM 1408 N N . ILE A 1 180 ? -9.959 1.718 14.562 1.00 85.00 180 ILE A N 1
ATOM 1409 C CA . ILE A 1 180 ? -9.045 0.568 14.479 1.00 85.00 180 ILE A CA 1
ATOM 1410 C C . ILE A 1 180 ? -8.653 -0.019 15.845 1.00 85.00 180 ILE A C 1
ATOM 1412 O O . ILE A 1 180 ? -7.889 -0.981 15.899 1.00 85.00 180 ILE A O 1
ATOM 1416 N N . LYS A 1 181 ? -9.163 0.528 16.958 1.00 79.50 181 LYS A N 1
ATOM 1417 C CA . LYS A 1 181 ? -8.853 0.028 18.308 1.00 79.50 181 LYS A CA 1
ATOM 1418 C C . LYS A 1 181 ? -9.524 -1.325 18.593 1.00 79.50 181 LYS A C 1
ATOM 1420 O O . LYS A 1 181 ? -10.654 -1.549 18.163 1.00 79.50 181 LYS A O 1
ATOM 1425 N N . PRO A 1 182 ? -8.918 -2.192 19.431 1.00 60.31 182 PRO A N 1
ATOM 1426 C CA . PRO A 1 182 ? -9.450 -3.523 19.753 1.00 60.31 182 PRO A CA 1
ATOM 1427 C C . PRO A 1 182 ? -10.860 -3.541 20.366 1.00 60.31 182 PRO A C 1
ATOM 1429 O O . PRO A 1 182 ? -11.533 -4.565 20.311 1.00 60.31 182 PRO A O 1
ATOM 1432 N N . SER A 1 183 ? -11.290 -2.434 20.978 1.00 57.16 183 SER A N 1
ATOM 1433 C CA . SER A 1 183 ? -12.587 -2.277 21.648 1.00 57.16 183 SER A CA 1
ATOM 1434 C C . SER A 1 183 ? -13.611 -1.467 20.844 1.00 57.16 183 SER A C 1
ATOM 1436 O O . SER A 1 183 ? -14.704 -1.197 21.351 1.00 57.16 183 SER A O 1
ATOM 1438 N N . ALA A 1 184 ? -13.271 -1.044 19.623 1.00 56.78 184 ALA A N 1
ATOM 1439 C CA . ALA A 1 184 ? -14.178 -0.278 18.785 1.00 56.78 184 ALA A CA 1
ATOM 1440 C C . ALA A 1 184 ? -15.378 -1.143 18.382 1.00 56.78 184 ALA A C 1
ATOM 1442 O O . ALA A 1 184 ? -15.227 -2.266 17.898 1.00 56.78 184 ALA A O 1
ATOM 1443 N N . LYS A 1 185 ? -16.592 -0.620 18.589 1.00 53.22 185 LYS A N 1
ATOM 1444 C CA . LYS A 1 185 ? -17.786 -1.237 18.010 1.00 53.22 185 LYS A CA 1
ATOM 1445 C C . LYS A 1 185 ? -17.739 -1.048 16.487 1.00 53.22 185 LYS A C 1
ATOM 1447 O O . LYS A 1 185 ? -17.367 0.044 16.059 1.00 53.22 185 LYS A O 1
ATOM 1452 N N . PRO A 1 186 ? -18.149 -2.050 15.689 1.00 49.72 186 PRO A N 1
ATOM 1453 C CA . PRO A 1 186 ? -18.433 -1.885 14.266 1.00 49.72 186 PRO A CA 1
ATOM 1454 C C . PRO A 1 186 ? -19.199 -0.582 13.991 1.00 49.72 186 PRO A C 1
ATOM 1456 O O . PRO A 1 186 ? -20.292 -0.408 14.528 1.00 49.72 186 PRO A O 1
ATOM 1459 N N . GLN A 1 187 ? -18.640 0.332 13.196 1.00 50.81 187 GLN A N 1
ATOM 1460 C CA . GLN A 1 187 ? -19.365 1.507 12.690 1.00 50.81 187 GLN A CA 1
ATOM 1461 C C . GLN A 1 187 ? -19.633 1.361 11.183 1.00 50.81 187 GLN A C 1
ATOM 1463 O O . GLN A 1 187 ? -19.115 0.449 10.539 1.00 50.81 187 GLN A O 1
ATOM 1468 N N . ASP A 1 188 ? -20.525 2.190 10.636 1.00 47.88 188 ASP A N 1
ATOM 1469 C CA . ASP A 1 188 ? -21.155 2.069 9.303 1.00 47.88 188 ASP A CA 1
ATOM 1470 C C . ASP A 1 188 ? -20.249 2.362 8.090 1.00 47.88 188 ASP A C 1
ATOM 1472 O O . ASP A 1 188 ? -20.754 2.704 7.028 1.00 47.88 188 ASP A O 1
ATOM 1476 N N . VAL A 1 189 ? -18.938 2.117 8.197 1.00 48.56 189 VAL A N 1
ATOM 1477 C CA . VAL A 1 189 ? -17.885 2.519 7.244 1.00 48.56 189 VAL A CA 1
ATOM 1478 C C . VAL A 1 189 ? -17.491 3.977 7.404 1.00 48.56 189 VAL A C 1
ATOM 1480 O O . VAL A 1 189 ? -18.323 4.876 7.512 1.00 48.56 189 VAL A O 1
ATOM 1483 N N . TYR A 1 190 ? -16.181 4.192 7.393 1.00 50.44 190 TYR A N 1
ATOM 1484 C CA . TYR A 1 190 ? -15.611 5.515 7.488 1.00 50.44 190 TYR A CA 1
ATOM 1485 C C . TYR A 1 190 ? -15.166 6.014 6.121 1.00 50.44 190 TYR A C 1
ATOM 1487 O O . TYR A 1 190 ? -14.263 5.453 5.492 1.00 50.44 190 TYR A 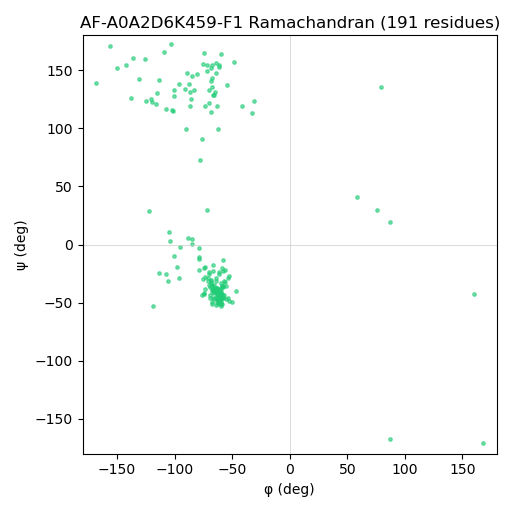O 1
ATOM 1495 N N . LEU A 1 191 ? -15.837 7.065 5.663 1.00 51.66 191 LEU A N 1
ATOM 1496 C CA . LEU A 1 191 ? -15.449 7.805 4.476 1.00 51.66 191 LEU A CA 1
ATOM 1497 C C . LEU A 1 191 ? -14.503 8.914 4.920 1.00 51.66 191 LEU A C 1
ATOM 1499 O O . LEU A 1 191 ? -14.954 9.955 5.387 1.00 51.66 191 LEU A O 1
ATOM 1503 N N . ALA A 1 192 ? -13.203 8.687 4.755 1.00 44.62 192 ALA A N 1
ATOM 1504 C CA . ALA A 1 192 ? -12.242 9.772 4.814 1.00 44.62 192 ALA A CA 1
ATOM 1505 C C . ALA A 1 192 ? -12.344 10.531 3.481 1.00 44.62 192 ALA A C 1
ATOM 1507 O O . ALA A 1 192 ? -11.714 10.141 2.497 1.00 44.62 192 ALA A O 1
ATOM 1508 N N . ARG A 1 193 ? -13.201 11.554 3.426 1.00 50.34 193 ARG A N 1
ATOM 1509 C CA . ARG A 1 193 ? -13.349 12.484 2.295 1.00 50.34 193 ARG A CA 1
ATOM 1510 C C . ARG A 1 193 ? -13.099 13.907 2.745 1.00 50.34 193 ARG A C 1
ATOM 1512 O O . ARG A 1 193 ? -13.548 14.221 3.869 1.00 50.34 193 ARG A O 1
#

Secondary structure (DSSP, 8-state):
--HHHHHHHHHHHHHHHHHHHHHHHHHHHHHTT--HHHHHHHS-HHHHHHHHHH--GGGHHHHHHHH-S-SSS-EEEE-TTS-GGGHHHHHHHTSEEEEHHHHS-TT--HHHHHHHHHHTTEEEEEEE----TTS----HHHHHHHT-S--PSEEEEE-SSHHHHHHHHHHTHHHHHHHTSTT----S-EE--

Nearest PDB structures (foldseek):
  2o1b-assembly1_A-2  TM=5.685E-01  e=6.273E-01  Staphylococcus aureus
  8bj2-assembly1_B  TM=4.843E-01  e=9.024E-01  Medicago truncatula
  3cq4-assembly1_A  TM=4.663E-01  e=1.019E+00  unclassified
  3cq4-assembly1_B  TM=4.231E-01  e=1.019E+00  unclassified
  3euc-assembly1_A  TM=3.401E-01  e=1.465E+00  Cupriavidus pinatubonensis JMP134

Foldseek 3Di:
DDPVVVVVVVVVVVVVVVLVVLLVVVLVCLVVQAAPVNCVVPDPVVSVQSSLLPDALVCLVSVLSNLPAFPDQAEEEEEPQARCVCQSVCRHQAHRYDYCSHVDDPPDDLVRSQVVCVVVRHQEYEDEQDDPPDDDDDPPNLRVLLVDPDQPNAYEYAYNPPVRRSVLCVVCRVVSNQSSDPPHDDDNHDYSD